Protein AF-A0A9X8H2I1-F1 (afdb_monomer_lite)

Secondary structure (DSSP, 8-state):
----PPPTT---HHIIIIIHHHHHHHHHHHHHHHHHIIIII-EEEEE-TTS-EEEEE--S---STT-GGGTTHHHHHHIIIIIIIHHHHHHHHHH--S-HHHHHHHHHHHHHHHHHHHHHHHHHHHHHHHHHTPPTT-SHHHHHHHHHHHHHHHHHHHHHHHS-TT-EETTEE--S---HHHHHHHHHHHHHHHHHHHHHHHHHHHHS-THHHHTTS----TT--

Foldseek 3Di:
DFDDDDPLPPDPPCCVPPVLVCLQVVLVVVLVVLLCCQAPNDWDWDQDPVRDIDIDDRHRADPDQLRSRLLSLQVNLLSCQLRNLQSCLVCLVVPPPDDPLVNPVSNLVSLVSSLVSNVSSVVSVVSNCVRVVHDPPLAPLRVLSVVLSVLSVVLSVQSCVQAPSPCDDVNDNDPGDPRPSNVSSVVSVVSVVVSVVSVVVVVVCVVPPCVVVCVPPPDDDPSPD

Structure (mmCIF, N/CA/C/O backbone):
data_AF-A0A9X8H2I1-F1
#
_entry.id   AF-A0A9X8H2I1-F1
#
loop_
_atom_site.group_PDB
_atom_site.id
_atom_site.type_symbol
_atom_site.label_atom_id
_atom_site.label_alt_id
_atom_site.label_comp_id
_atom_site.label_asym_id
_atom_site.label_entity_id
_atom_site.label_seq_id
_atom_site.pdbx_PDB_ins_code
_atom_site.Cartn_x
_atom_site.Cartn_y
_atom_site.Cartn_z
_atom_site.occupancy
_atom_site.B_iso_or_equiv
_atom_site.auth_seq_id
_atom_site.auth_comp_id
_atom_site.auth_asym_id
_atom_site.auth_atom_id
_atom_site.pdbx_PDB_model_num
ATOM 1 N N . LYS A 1 1 ? 21.445 19.711 -24.482 1.00 31.69 1 LYS A N 1
ATOM 2 C CA . LYS A 1 1 ? 22.608 18.911 -24.019 1.00 31.69 1 LYS A CA 1
ATOM 3 C C . LYS A 1 1 ? 22.056 17.669 -23.333 1.00 31.69 1 LYS A C 1
ATOM 5 O O . LYS A 1 1 ? 21.439 17.820 -22.292 1.00 31.69 1 LYS A O 1
ATOM 10 N N . TYR A 1 2 ? 22.183 16.493 -23.945 1.00 26.75 2 TYR A N 1
ATOM 11 C CA . TYR A 1 2 ? 21.727 15.232 -23.352 1.00 26.75 2 TYR A CA 1
ATOM 12 C C . TYR A 1 2 ? 22.847 14.647 -22.491 1.00 26.75 2 TYR A C 1
ATOM 14 O O . TYR A 1 2 ? 23.996 14.607 -22.931 1.00 26.75 2 TYR A O 1
ATOM 22 N N . VAL A 1 3 ? 22.526 14.241 -21.263 1.00 27.98 3 VAL A N 1
ATOM 23 C CA . VAL A 1 3 ? 23.470 13.588 -20.350 1.00 27.98 3 VAL A CA 1
ATOM 24 C C . VAL A 1 3 ? 23.349 12.082 -20.556 1.00 27.98 3 VAL A C 1
ATOM 26 O O . VAL A 1 3 ? 22.292 11.502 -20.331 1.00 27.98 3 VAL A O 1
ATOM 29 N N . LYS A 1 4 ? 24.433 11.449 -21.008 1.00 28.06 4 LYS A N 1
ATOM 30 C CA . LYS A 1 4 ? 24.550 9.991 -21.100 1.00 28.06 4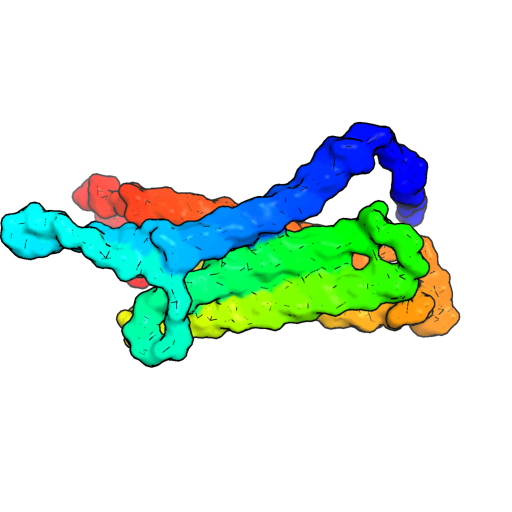 LYS A CA 1
ATOM 31 C C . LYS A 1 4 ? 24.683 9.440 -19.679 1.00 28.06 4 LYS A C 1
ATOM 33 O O . LYS A 1 4 ? 25.735 9.596 -19.064 1.00 28.06 4 LYS A O 1
ATOM 38 N N . LEU A 1 5 ? 23.626 8.831 -19.145 1.00 37.31 5 LEU A N 1
ATOM 39 C CA . LEU A 1 5 ? 23.726 8.080 -17.895 1.00 37.31 5 LEU A CA 1
ATOM 40 C C . LEU A 1 5 ? 24.493 6.781 -18.174 1.00 37.31 5 LEU A C 1
ATOM 42 O O . LEU A 1 5 ? 24.206 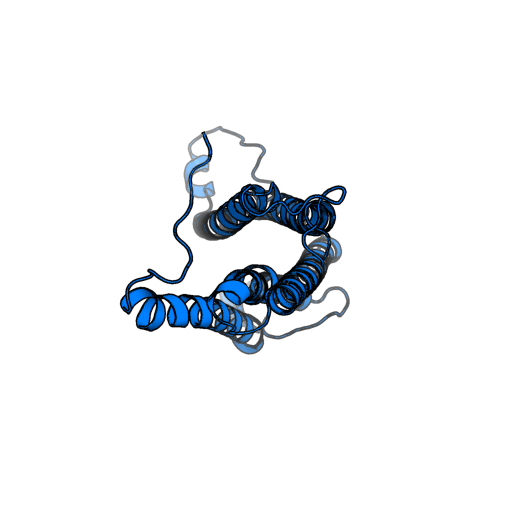6.075 -19.143 1.00 37.31 5 LEU A O 1
ATOM 46 N N . LYS A 1 6 ? 25.521 6.505 -17.363 1.00 33.16 6 LYS A N 1
ATOM 47 C CA . LYS A 1 6 ? 26.271 5.243 -17.400 1.00 33.16 6 LYS A CA 1
ATOM 48 C C . LYS A 1 6 ? 25.282 4.080 -17.281 1.00 33.16 6 LYS A C 1
ATOM 50 O O . LYS A 1 6 ? 24.414 4.100 -16.412 1.00 33.16 6 LYS A O 1
ATOM 55 N N . GLY A 1 7 ? 25.421 3.080 -18.150 1.00 37.72 7 GLY A N 1
ATOM 56 C CA . GLY A 1 7 ? 24.652 1.843 -18.041 1.00 37.72 7 GLY A CA 1
ATOM 57 C C . GLY A 1 7 ? 24.891 1.169 -16.688 1.00 37.72 7 GLY A C 1
ATOM 58 O O . GLY A 1 7 ? 25.973 1.285 -16.113 1.00 37.72 7 GLY A O 1
ATOM 59 N N . CYS A 1 8 ? 23.886 0.434 -16.210 1.00 44.06 8 CYS A N 1
ATOM 60 C CA . CYS A 1 8 ? 23.833 -0.302 -14.936 1.00 44.06 8 CYS A CA 1
ATOM 61 C C . CYS A 1 8 ? 24.926 -1.395 -14.762 1.00 44.06 8 CYS A C 1
ATOM 63 O O . CYS A 1 8 ? 24.880 -2.188 -13.827 1.00 44.06 8 CYS A O 1
ATOM 65 N N . ASN A 1 9 ? 25.927 -1.438 -15.646 1.00 40.91 9 ASN A N 1
ATOM 66 C CA . ASN A 1 9 ? 27.016 -2.414 -15.643 1.00 40.91 9 ASN A CA 1
ATOM 67 C C . ASN A 1 9 ? 28.254 -1.949 -14.849 1.00 40.91 9 ASN A C 1
ATOM 69 O O . ASN A 1 9 ? 29.179 -2.732 -14.681 1.00 40.91 9 ASN A O 1
ATOM 73 N N . ASP A 1 10 ? 28.253 -0.718 -14.320 1.00 44.34 10 ASP A N 1
ATOM 74 C CA . ASP A 1 10 ? 29.365 -0.131 -13.544 1.00 44.34 10 ASP A CA 1
ATOM 75 C C . ASP A 1 10 ? 29.006 0.124 -12.061 1.00 44.34 10 ASP A C 1
ATOM 77 O O . ASP A 1 10 ? 29.593 0.989 -11.407 1.00 44.34 10 ASP A O 1
ATOM 81 N N . LEU A 1 11 ? 28.005 -0.571 -11.510 1.00 52.31 11 LEU A N 1
ATOM 82 C CA . LEU A 1 11 ? 27.681 -0.452 -10.084 1.00 52.31 11 LEU A CA 1
ATOM 83 C C . LEU A 1 11 ? 28.694 -1.269 -9.260 1.00 52.31 11 LEU A C 1
ATOM 85 O O . LEU A 1 11 ? 28.901 -2.448 -9.556 1.00 52.31 11 LEU A O 1
ATOM 89 N N . PRO A 1 12 ? 29.335 -0.681 -8.232 1.00 56.94 12 PRO A N 1
ATOM 90 C CA . PRO A 1 12 ? 30.328 -1.387 -7.428 1.00 56.94 12 PRO A CA 1
ATOM 91 C C . PRO A 1 12 ? 29.699 -2.617 -6.763 1.00 56.94 12 PRO A C 1
ATOM 93 O O . PRO A 1 12 ? 28.529 -2.589 -6.392 1.00 56.94 12 PRO A O 1
ATOM 96 N N . VAL A 1 13 ? 30.480 -3.684 -6.563 1.00 56.94 13 VAL A N 1
ATOM 97 C CA . VAL A 1 13 ? 30.031 -4.981 -6.002 1.00 56.94 13 VAL A CA 1
ATOM 98 C C . VAL A 1 13 ? 29.189 -4.821 -4.722 1.00 56.94 13 VAL A C 1
ATOM 100 O O . VAL A 1 13 ? 28.241 -5.571 -4.499 1.00 56.94 13 VAL A O 1
ATOM 103 N N . VAL A 1 14 ? 29.456 -3.782 -3.922 1.00 56.88 14 VAL A N 1
ATOM 104 C CA . VAL A 1 14 ? 28.687 -3.435 -2.714 1.00 56.88 14 VAL A CA 1
ATOM 105 C C . VAL A 1 14 ? 27.196 -3.154 -2.986 1.00 56.88 14 VAL A C 1
ATOM 107 O O . VAL A 1 14 ? 26.348 -3.501 -2.167 1.00 56.88 14 VAL A O 1
ATOM 110 N N . HIS A 1 15 ? 26.842 -2.592 -4.148 1.00 63.28 15 HIS A N 1
ATOM 111 C CA . HIS A 1 15 ? 25.446 -2.348 -4.527 1.00 63.28 15 HIS A CA 1
ATOM 112 C C . HIS A 1 15 ? 24.691 -3.655 -4.782 1.00 63.28 15 HIS A C 1
ATOM 114 O O . HIS A 1 15 ? 23.546 -3.786 -4.358 1.00 63.28 15 HIS A O 1
ATOM 120 N N . TYR A 1 16 ? 25.330 -4.635 -5.419 1.00 61.00 16 TYR A N 1
ATOM 121 C CA . TYR A 1 16 ? 24.707 -5.926 -5.718 1.00 61.00 16 TYR A CA 1
ATOM 122 C C . TYR A 1 16 ? 24.639 -6.852 -4.499 1.00 61.00 16 TYR A C 1
ATOM 124 O O . TYR A 1 16 ? 23.668 -7.589 -4.351 1.00 61.00 16 TYR A O 1
ATOM 132 N N . VAL A 1 17 ? 25.644 -6.807 -3.618 1.00 59.91 17 VAL A N 1
ATOM 133 C CA . VAL A 1 17 ? 25.758 -7.734 -2.478 1.00 59.91 17 VAL A CA 1
ATOM 134 C C . VAL A 1 17 ? 25.054 -7.218 -1.219 1.00 59.91 17 VAL A C 1
ATOM 136 O O . VAL A 1 17 ? 24.585 -8.022 -0.421 1.00 59.91 17 VAL A O 1
ATOM 139 N N . VAL A 1 18 ? 24.951 -5.898 -1.031 1.00 64.25 18 VAL A N 1
ATOM 140 C CA . VAL A 1 18 ? 24.430 -5.309 0.218 1.00 64.25 18 VAL A CA 1
ATOM 141 C C . VAL A 1 18 ? 23.148 -4.515 -0.017 1.00 64.25 18 VAL A C 1
ATOM 143 O O . VAL A 1 18 ? 22.140 -4.752 0.646 1.00 64.25 18 VAL A O 1
ATOM 146 N N . VAL A 1 19 ? 23.153 -3.596 -0.986 1.00 70.31 19 VAL A N 1
ATOM 147 C CA . VAL A 1 19 ? 22.028 -2.667 -1.196 1.00 70.31 19 VAL A CA 1
ATOM 148 C C . VAL A 1 19 ? 20.828 -3.375 -1.827 1.00 70.31 19 VAL A C 1
ATOM 150 O O . VAL A 1 19 ? 19.708 -3.232 -1.347 1.00 70.31 19 VAL A O 1
ATOM 153 N N . LEU A 1 20 ? 21.046 -4.184 -2.864 1.00 71.81 20 LEU A N 1
ATOM 154 C CA . LEU A 1 20 ? 19.968 -4.856 -3.595 1.00 71.81 20 LEU A CA 1
ATOM 155 C C . LEU A 1 20 ? 19.182 -5.868 -2.735 1.00 71.81 20 LEU A C 1
ATOM 157 O O . LEU A 1 20 ? 17.949 -5.819 -2.762 1.00 71.81 20 LEU A O 1
ATOM 161 N N . PRO A 1 21 ? 19.830 -6.738 -1.929 1.00 75.12 21 PRO A N 1
ATOM 162 C CA . PRO A 1 21 ? 19.110 -7.636 -1.029 1.00 75.12 21 PRO A CA 1
ATOM 163 C C . PRO A 1 21 ? 18.320 -6.876 0.034 1.00 75.12 21 PRO A C 1
ATOM 165 O O . PRO A 1 21 ? 17.196 -7.261 0.343 1.00 75.12 21 PRO A O 1
ATOM 168 N N . PHE A 1 22 ? 18.858 -5.764 0.544 1.00 76.50 22 PHE A N 1
ATOM 169 C CA . PHE A 1 22 ? 18.145 -4.911 1.492 1.00 76.50 22 PHE A CA 1
ATOM 170 C C . PHE A 1 22 ? 16.915 -4.250 0.852 1.00 76.50 22 PHE A C 1
ATOM 172 O O . PHE A 1 22 ? 15.824 -4.323 1.411 1.00 76.50 22 PHE A O 1
ATOM 179 N N . CYS A 1 23 ? 17.047 -3.683 -0.350 1.00 78.88 23 CYS A N 1
ATOM 180 C CA . CYS A 1 23 ? 15.928 -3.098 -1.096 1.00 78.88 23 CYS A CA 1
ATOM 181 C C . CYS A 1 23 ? 14.843 -4.124 -1.457 1.00 78.88 23 CYS A C 1
ATOM 183 O O . CYS A 1 23 ? 13.681 -3.756 -1.599 1.00 78.88 23 CYS A O 1
ATOM 185 N N . PHE A 1 24 ? 15.201 -5.403 -1.590 1.00 80.19 24 PHE A N 1
ATOM 186 C CA . PHE A 1 24 ? 14.242 -6.478 -1.835 1.00 80.19 24 PHE A CA 1
ATOM 187 C C . PHE A 1 24 ? 13.570 -6.962 -0.543 1.00 80.19 24 PHE A C 1
ATOM 189 O O . PHE A 1 24 ? 12.351 -7.138 -0.499 1.00 80.19 24 PHE A O 1
ATOM 196 N N . ALA A 1 25 ? 14.360 -7.183 0.510 1.00 87.12 25 ALA A N 1
ATOM 197 C CA . ALA A 1 25 ? 13.905 -7.788 1.756 1.00 87.12 25 ALA A CA 1
ATOM 198 C C . ALA A 1 25 ? 13.175 -6.799 2.669 1.00 87.12 25 ALA A C 1
ATOM 200 O O . ALA A 1 25 ? 12.211 -7.193 3.318 1.00 87.12 25 ALA A O 1
ATOM 201 N N . ALA A 1 26 ? 13.587 -5.529 2.716 1.00 89.88 26 ALA A N 1
ATOM 202 C CA . ALA A 1 26 ? 12.997 -4.551 3.627 1.00 89.88 26 ALA A CA 1
ATOM 203 C C . ALA A 1 26 ? 11.501 -4.298 3.347 1.00 89.88 26 ALA A C 1
ATOM 205 O O . ALA A 1 26 ? 10.720 -4.426 4.287 1.00 89.88 26 ALA A O 1
ATOM 206 N N . PRO A 1 27 ? 11.043 -4.052 2.098 1.00 91.81 27 PRO A N 1
ATOM 207 C CA . PRO A 1 27 ? 9.614 -3.869 1.826 1.00 91.81 27 PRO A CA 1
ATOM 208 C C . PRO A 1 27 ? 8.784 -5.116 2.139 1.00 91.81 27 PRO A C 1
ATOM 210 O O . PRO A 1 27 ? 7.672 -5.004 2.655 1.00 91.81 27 PRO A O 1
ATOM 213 N N . LEU A 1 28 ? 9.333 -6.306 1.861 1.00 92.75 28 LEU A N 1
ATOM 214 C CA . LEU A 1 28 ? 8.687 -7.574 2.194 1.00 92.75 28 LEU A CA 1
ATOM 215 C C . LEU A 1 28 ? 8.565 -7.739 3.710 1.00 92.75 28 LEU A C 1
ATOM 217 O O . LEU A 1 28 ? 7.486 -8.042 4.206 1.00 92.75 28 LEU A O 1
ATOM 221 N N . LEU A 1 29 ? 9.648 -7.500 4.448 1.00 94.62 29 LEU A N 1
ATOM 222 C CA . LEU A 1 29 ? 9.659 -7.575 5.903 1.00 94.62 29 LEU A CA 1
ATOM 223 C C . LEU A 1 29 ? 8.662 -6.586 6.508 1.00 94.62 29 LEU A C 1
ATOM 225 O O . LEU A 1 29 ? 7.878 -6.975 7.366 1.00 94.62 29 LEU A O 1
ATOM 229 N N . THR A 1 30 ? 8.636 -5.336 6.043 1.00 92.44 30 THR A N 1
ATOM 230 C CA . THR A 1 30 ? 7.665 -4.340 6.513 1.00 92.44 30 THR A CA 1
ATOM 231 C C . THR A 1 30 ? 6.231 -4.791 6.257 1.00 92.44 30 THR A C 1
ATOM 233 O O . THR A 1 30 ? 5.415 -4.733 7.174 1.00 92.44 30 THR A O 1
ATOM 236 N N . PHE A 1 31 ? 5.921 -5.286 5.056 1.00 95.44 31 PHE A N 1
ATOM 237 C CA . PHE A 1 31 ? 4.601 -5.841 4.754 1.00 95.44 31 PHE A CA 1
ATOM 238 C C . PHE A 1 31 ? 4.243 -7.002 5.693 1.00 95.44 31 PHE A C 1
ATOM 240 O O . PHE A 1 31 ? 3.156 -7.003 6.265 1.00 95.44 31 PHE A O 1
ATOM 247 N N . LEU A 1 32 ? 5.155 -7.954 5.907 1.00 96.25 32 LEU A N 1
ATOM 248 C CA . LEU A 1 32 ? 4.917 -9.095 6.794 1.00 96.25 32 LEU A CA 1
ATOM 249 C C . LEU A 1 32 ? 4.705 -8.660 8.247 1.00 96.25 32 LEU A C 1
ATOM 251 O O . LEU A 1 32 ? 3.812 -9.179 8.909 1.00 96.25 32 LEU A O 1
ATOM 255 N N . LEU A 1 33 ? 5.473 -7.685 8.735 1.00 96.06 33 LEU A N 1
ATOM 256 C CA . LEU A 1 33 ? 5.299 -7.133 10.078 1.00 96.06 33 LEU A CA 1
ATOM 257 C C . LEU A 1 33 ? 3.938 -6.446 10.231 1.00 96.06 33 LEU A C 1
ATOM 259 O O . LEU A 1 33 ? 3.247 -6.689 11.218 1.00 96.06 33 LEU A O 1
ATOM 263 N N . VAL A 1 34 ? 3.519 -5.640 9.249 1.00 95.75 34 VAL A N 1
ATOM 264 C CA . VAL A 1 34 ? 2.188 -5.005 9.248 1.00 95.75 34 VAL A CA 1
ATOM 265 C C . VAL A 1 34 ? 1.088 -6.061 9.177 1.00 95.75 34 VAL A C 1
ATOM 267 O O . VAL A 1 34 ? 0.116 -5.977 9.925 1.00 95.75 34 VAL A O 1
ATOM 270 N N . PHE A 1 35 ? 1.245 -7.076 8.327 1.00 96.88 35 PHE A N 1
ATOM 271 C CA . PHE A 1 35 ? 0.293 -8.174 8.215 1.00 96.88 35 PHE A CA 1
ATOM 272 C C . PHE A 1 35 ? 0.145 -8.919 9.542 1.00 96.88 35 PHE A C 1
ATOM 274 O O . PHE A 1 35 ? -0.970 -9.049 10.034 1.00 96.88 35 PHE A O 1
ATOM 281 N N . VAL A 1 36 ? 1.249 -9.347 10.159 1.00 96.81 36 VAL A N 1
ATOM 282 C CA . VAL A 1 36 ? 1.234 -10.049 11.452 1.00 96.81 36 VAL A CA 1
ATOM 283 C C . VAL A 1 36 ? 0.617 -9.175 12.540 1.00 96.81 36 VAL A C 1
ATOM 285 O O . VAL A 1 36 ? -0.208 -9.658 13.316 1.00 96.81 36 VAL A O 1
ATOM 288 N N . TRP A 1 37 ? 0.961 -7.886 12.575 1.00 94.75 37 TRP A N 1
ATOM 289 C CA . TRP A 1 37 ? 0.403 -6.949 13.545 1.00 94.75 37 TRP A CA 1
ATOM 290 C C . TRP A 1 37 ? -1.125 -6.858 13.443 1.00 94.75 37 TRP A C 1
ATOM 292 O O . TRP A 1 37 ? -1.830 -7.003 14.443 1.00 94.75 37 TRP A O 1
ATOM 302 N N . MET A 1 38 ? -1.638 -6.655 12.229 1.00 95.75 38 MET A N 1
ATOM 303 C CA . MET A 1 38 ? -3.071 -6.499 11.959 1.00 95.75 38 MET A CA 1
ATOM 304 C C . MET A 1 38 ? -3.832 -7.823 12.101 1.00 95.75 38 MET A C 1
ATOM 306 O O . MET A 1 38 ? -4.979 -7.834 12.538 1.00 95.75 38 MET A O 1
ATOM 310 N N . ALA A 1 39 ? -3.193 -8.945 11.773 1.00 95.50 39 ALA A N 1
ATOM 311 C CA . ALA A 1 39 ? -3.800 -10.269 11.825 1.00 95.50 39 ALA A CA 1
ATOM 312 C C . ALA A 1 39 ? -3.877 -10.844 13.245 1.00 95.50 39 ALA A C 1
ATOM 314 O O . ALA A 1 39 ? -4.848 -11.530 13.554 1.00 95.50 39 ALA A O 1
ATOM 315 N N . PHE A 1 40 ? -2.874 -10.585 14.096 1.00 94.94 40 PHE A N 1
ATOM 316 C CA . PHE A 1 40 ? -2.714 -11.330 15.354 1.00 94.94 40 PHE A CA 1
ATOM 317 C C . PHE A 1 40 ? -2.446 -10.486 16.604 1.00 94.94 40 PHE A C 1
ATOM 319 O O . PHE A 1 40 ? -2.647 -10.990 17.704 1.00 94.94 40 PHE A O 1
ATOM 326 N N . VAL A 1 41 ? -1.979 -9.239 16.478 1.00 92.94 41 VAL A N 1
ATOM 327 C CA . VAL A 1 41 ? -1.429 -8.495 17.631 1.00 92.94 41 VAL A CA 1
ATOM 328 C C . VAL A 1 41 ? -2.362 -7.392 18.126 1.00 92.94 41 VAL A C 1
ATOM 330 O O . VAL A 1 41 ? -2.424 -7.136 19.330 1.00 92.94 41 VAL A O 1
ATOM 333 N N . MET A 1 42 ? -3.081 -6.716 17.225 1.00 90.12 42 MET A N 1
ATOM 334 C CA . MET A 1 42 ? -3.846 -5.519 17.581 1.00 90.12 42 MET A CA 1
ATOM 335 C C . MET A 1 42 ? -4.874 -5.782 18.695 1.00 90.12 42 MET A C 1
ATOM 337 O O . MET A 1 42 ? -5.759 -6.625 18.572 1.00 90.12 42 MET A O 1
ATOM 341 N N . THR A 1 43 ? -4.766 -5.017 19.781 1.00 90.00 43 THR A N 1
ATOM 342 C CA . THR A 1 43 ? -5.660 -5.069 20.945 1.00 90.00 43 THR A CA 1
ATOM 343 C C . THR A 1 43 ? -5.896 -3.645 21.437 1.00 90.00 43 THR A C 1
ATOM 345 O O . THR A 1 43 ? -4.944 -2.865 21.528 1.00 90.00 43 THR A O 1
ATOM 348 N N . SER A 1 44 ? -7.144 -3.300 21.748 1.00 87.44 44 SER A N 1
ATOM 349 C CA . SER A 1 44 ? -7.505 -2.027 22.374 1.00 87.44 44 SER A CA 1
ATOM 350 C C . SER A 1 44 ? -7.822 -2.227 23.856 1.00 87.44 44 SER A C 1
ATOM 352 O O . SER A 1 44 ? -8.196 -3.318 24.285 1.00 87.44 44 SER A O 1
ATOM 354 N N . TYR A 1 45 ? -7.648 -1.172 24.650 1.00 88.81 45 TYR A N 1
ATOM 355 C CA . TYR A 1 45 ? -7.935 -1.183 26.083 1.00 88.81 45 TYR A CA 1
ATOM 356 C C . TYR A 1 45 ? -8.956 -0.095 26.385 1.00 88.81 45 TYR A C 1
ATOM 358 O O . TYR A 1 45 ? -8.727 1.073 26.067 1.00 88.81 45 TYR A O 1
ATOM 366 N N . THR A 1 46 ? -10.074 -0.472 26.995 1.00 88.00 46 THR A N 1
ATOM 367 C CA . THR A 1 46 ? -11.127 0.461 27.404 1.00 88.00 46 THR A CA 1
ATOM 368 C C . THR A 1 46 ? -11.262 0.448 28.917 1.00 88.00 46 THR A C 1
ATOM 370 O O . THR A 1 46 ? -11.340 -0.625 29.520 1.00 88.00 46 THR A O 1
ATOM 373 N N . VAL A 1 47 ? -11.299 1.634 29.526 1.00 90.62 47 VAL A N 1
ATOM 374 C CA . VAL A 1 47 ? -11.582 1.791 30.957 1.00 90.62 47 VAL A CA 1
ATOM 375 C C . VAL A 1 47 ? -13.095 1.823 31.137 1.00 90.62 47 VAL A C 1
ATOM 377 O O . VAL A 1 47 ? -13.770 2.684 30.571 1.00 90.62 47 VAL A O 1
ATOM 380 N N . GLN A 1 48 ? -13.629 0.869 31.889 1.00 90.50 48 GLN A N 1
ATOM 381 C CA . GLN A 1 48 ? -15.043 0.826 32.239 1.00 90.50 48 GLN A CA 1
ATOM 382 C C . GLN A 1 48 ? -15.368 1.815 33.376 1.00 90.50 48 GLN A C 1
ATOM 384 O O . GLN A 1 48 ? -14.469 2.230 34.112 1.00 90.50 48 GLN A O 1
ATOM 389 N N . PRO A 1 49 ? -16.649 2.196 33.562 1.00 91.00 49 PRO A N 1
ATOM 390 C CA . PRO A 1 49 ? -17.063 3.131 34.617 1.00 91.00 49 PRO A CA 1
ATOM 391 C C . PRO A 1 49 ? -16.733 2.682 36.050 1.00 91.00 49 PRO A C 1
ATOM 393 O O . PRO A 1 49 ? -16.677 3.510 36.953 1.00 91.00 49 PRO A O 1
ATOM 396 N N . ASP A 1 50 ? -16.517 1.384 36.263 1.00 90.94 50 ASP A N 1
ATOM 397 C CA . ASP A 1 50 ? -16.107 0.779 37.535 1.00 90.94 50 ASP A CA 1
ATOM 398 C C . ASP A 1 50 ? -14.583 0.837 37.781 1.00 90.94 50 ASP A C 1
ATOM 400 O O . ASP A 1 50 ? -14.099 0.345 38.800 1.00 90.94 50 ASP A O 1
ATOM 404 N N . GLY A 1 51 ? -13.819 1.435 36.859 1.00 89.44 51 GLY A N 1
ATOM 405 C CA . GLY A 1 51 ? -12.360 1.528 36.908 1.00 89.44 51 GLY A CA 1
ATOM 406 C C . GLY A 1 51 ? -11.628 0.292 36.379 1.00 89.44 51 GLY A C 1
ATOM 407 O O . GLY A 1 51 ? -10.396 0.271 36.389 1.00 89.44 51 GLY A O 1
ATOM 408 N N . THR A 1 52 ? -12.338 -0.733 35.897 1.00 91.75 52 THR A N 1
ATOM 409 C CA . THR A 1 52 ? -11.705 -1.925 35.318 1.00 91.75 52 THR A CA 1
ATOM 410 C C . THR A 1 52 ? -11.186 -1.652 33.906 1.00 91.75 52 THR A C 1
ATOM 412 O O . THR A 1 52 ? -11.803 -0.936 33.117 1.00 91.75 52 THR A O 1
ATOM 415 N N . ILE A 1 53 ? -10.028 -2.228 33.568 1.00 92.00 53 ILE A N 1
ATOM 416 C CA . ILE A 1 53 ? -9.446 -2.149 32.223 1.00 92.00 53 ILE A CA 1
ATOM 417 C C . ILE A 1 53 ? -9.794 -3.437 31.484 1.00 92.00 53 ILE A C 1
ATOM 419 O O . ILE A 1 53 ? -9.347 -4.517 31.873 1.00 92.00 53 ILE A O 1
ATOM 423 N N . VAL A 1 54 ? -10.564 -3.323 30.404 1.00 92.94 54 VAL A N 1
ATOM 424 C CA . VAL A 1 54 ? -10.924 -4.457 29.546 1.00 92.94 54 VAL A CA 1
ATOM 425 C C . VAL A 1 54 ? -10.117 -4.398 28.259 1.00 92.94 54 VAL A C 1
ATOM 427 O O . VAL A 1 54 ? -10.115 -3.384 27.560 1.00 92.94 54 VAL A O 1
ATOM 430 N N . ALA A 1 55 ? -9.431 -5.499 27.952 1.00 91.06 55 ALA A N 1
ATOM 431 C CA . ALA A 1 55 ? -8.738 -5.687 26.687 1.00 91.06 55 ALA A CA 1
ATOM 432 C C . ALA A 1 55 ? -9.706 -6.269 25.650 1.00 91.06 55 ALA A C 1
ATOM 434 O O . ALA A 1 55 ? -10.260 -7.350 25.855 1.00 91.06 55 ALA A O 1
ATOM 435 N N . THR A 1 56 ? -9.888 -5.569 24.533 1.00 88.94 56 THR A N 1
ATOM 436 C CA . THR A 1 56 ? -10.709 -6.026 23.408 1.00 88.94 56 THR A CA 1
ATOM 437 C C . THR A 1 56 ? -9.794 -6.356 22.227 1.00 88.94 56 THR A C 1
ATOM 439 O O . THR A 1 56 ? -9.131 -5.456 21.700 1.00 88.94 56 THR A O 1
ATOM 442 N N . PRO A 1 57 ? -9.708 -7.630 21.797 1.00 90.12 57 PRO A N 1
ATOM 443 C CA . PRO A 1 57 ? -8.944 -7.996 20.609 1.00 90.12 57 PRO A CA 1
ATOM 444 C C . PRO A 1 57 ? -9.509 -7.299 19.365 1.00 90.12 57 PRO A C 1
ATOM 446 O O . PRO A 1 57 ? -10.702 -7.389 19.089 1.00 90.12 57 PRO A O 1
ATOM 449 N N . GLN A 1 58 ? -8.646 -6.624 18.607 1.00 91.50 58 GLN A N 1
ATOM 450 C CA . GLN A 1 58 ? -8.982 -5.984 17.324 1.00 91.50 58 GLN A CA 1
ATOM 451 C C . GLN A 1 58 ? -8.179 -6.576 16.158 1.00 91.50 58 GLN A C 1
ATOM 453 O O . GLN A 1 58 ? -8.175 -6.047 15.048 1.00 91.50 58 GLN A O 1
ATOM 458 N N . ALA A 1 59 ? -7.484 -7.680 16.412 1.00 94.56 59 ALA A N 1
ATOM 459 C CA . ALA A 1 59 ? -6.732 -8.418 15.422 1.00 94.56 59 ALA A CA 1
ATOM 460 C C . ALA A 1 59 ? -7.659 -9.267 14.539 1.00 94.56 59 ALA A C 1
ATOM 462 O O . ALA A 1 59 ? -8.666 -9.809 14.998 1.00 94.56 59 ALA A O 1
ATOM 463 N N . GLY A 1 60 ? -7.290 -9.408 13.270 1.00 95.56 60 GLY A N 1
ATOM 464 C CA . GLY A 1 60 ? -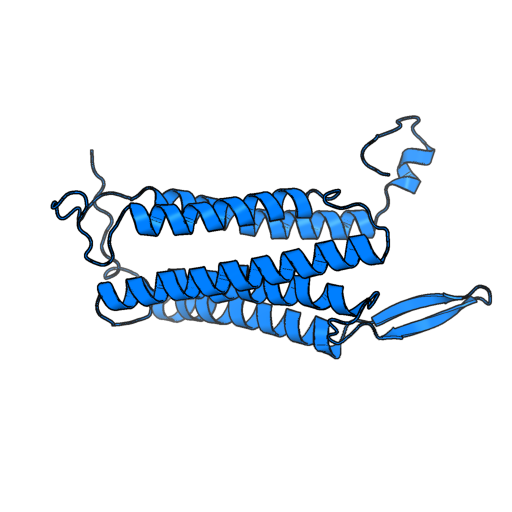7.991 -10.232 12.292 1.00 95.56 60 GLY A CA 1
ATOM 465 C C . GLY A 1 60 ? -8.560 -9.421 11.136 1.00 95.56 60 GLY A C 1
ATOM 466 O O . GLY A 1 60 ? -8.297 -8.229 10.988 1.00 95.56 60 GLY A O 1
ATOM 467 N N . PHE A 1 61 ? -9.341 -10.082 10.288 1.00 96.38 61 PHE A N 1
ATOM 468 C CA . PHE A 1 61 ? -9.899 -9.476 9.085 1.00 96.38 61 PHE A CA 1
ATOM 469 C C . PHE A 1 61 ? -11.369 -9.830 8.942 1.00 96.38 61 PHE A C 1
ATOM 471 O O . PHE A 1 61 ? -11.763 -10.986 9.077 1.00 96.38 61 PHE A O 1
ATOM 478 N N . SER A 1 62 ? -12.172 -8.830 8.602 1.00 95.75 62 SER A N 1
ATOM 479 C CA . SER A 1 62 ? -13.567 -9.015 8.220 1.00 95.75 62 SER A CA 1
ATOM 480 C C . SER A 1 62 ? -13.897 -8.076 7.076 1.00 95.75 62 SER A C 1
ATOM 482 O O . SER A 1 62 ? -13.319 -6.999 6.956 1.00 95.75 62 SER A O 1
ATOM 484 N N . TRP A 1 63 ? -14.833 -8.490 6.229 1.00 95.62 63 TRP A N 1
ATOM 485 C CA . TRP A 1 63 ? -15.486 -7.608 5.261 1.00 95.62 63 TRP A CA 1
ATOM 486 C C . TRP A 1 63 ? -16.976 -7.413 5.598 1.00 95.62 63 TRP A C 1
ATOM 488 O O . TRP A 1 63 ? -17.752 -6.926 4.772 1.00 95.62 63 TRP A O 1
ATOM 498 N N . GLY A 1 64 ? -17.392 -7.808 6.807 1.00 94.69 64 GLY A N 1
ATOM 499 C CA . GLY A 1 64 ? -18.762 -7.679 7.304 1.00 94.69 64 GLY A CA 1
ATOM 500 C C . GLY A 1 64 ? -19.191 -6.225 7.510 1.00 94.69 64 GLY A C 1
ATOM 501 O O . GLY A 1 64 ? -18.361 -5.323 7.586 1.00 94.69 64 GLY A O 1
ATOM 502 N N . TYR A 1 65 ? -20.501 -5.991 7.552 1.00 93.62 65 TYR A N 1
ATOM 503 C CA . TYR A 1 65 ? -21.082 -4.669 7.804 1.00 93.62 65 TYR A CA 1
ATOM 504 C C . TYR A 1 65 ? -20.838 -4.221 9.252 1.00 93.62 65 TYR A C 1
ATOM 506 O O . TYR A 1 65 ? -21.036 -5.020 10.167 1.00 93.62 65 TYR A O 1
ATOM 514 N N . LYS A 1 66 ? -20.429 -2.959 9.450 1.00 92.00 66 LYS A N 1
ATOM 515 C CA . LYS A 1 66 ? -20.101 -2.350 10.754 1.00 92.00 66 LYS A CA 1
ATOM 516 C C . LYS A 1 66 ? -19.080 -3.149 11.566 1.00 92.00 66 LYS A C 1
ATOM 518 O O . LYS A 1 66 ? -19.177 -3.251 12.784 1.00 92.00 66 LYS A O 1
ATOM 523 N N . SER A 1 67 ? -18.123 -3.768 10.883 1.00 94.06 67 SER A N 1
ATOM 524 C CA . SER A 1 67 ? -17.048 -4.498 11.547 1.00 94.06 67 SER A CA 1
ATOM 525 C C . SER A 1 67 ? -15.810 -3.616 11.674 1.00 94.06 67 SER A C 1
ATOM 527 O O . SER A 1 67 ? -15.286 -3.138 10.667 1.00 94.06 67 SER A O 1
ATOM 529 N N . ASP A 1 68 ? -15.295 -3.477 12.897 1.00 91.31 68 ASP A N 1
ATOM 530 C CA . ASP A 1 68 ? -14.041 -2.757 13.168 1.00 91.31 68 ASP A CA 1
ATOM 531 C C . ASP A 1 68 ? -12.852 -3.355 12.399 1.00 91.31 68 ASP A C 1
ATOM 533 O O . ASP A 1 68 ? -11.951 -2.648 11.951 1.00 91.31 68 ASP A O 1
ATOM 537 N N . LEU A 1 69 ? -12.894 -4.668 12.150 1.00 95.38 69 LEU A N 1
ATOM 538 C CA . LEU A 1 69 ? -11.851 -5.412 11.443 1.00 95.38 69 LEU A CA 1
ATOM 539 C C . LEU A 1 69 ? -11.755 -5.055 9.947 1.00 95.38 69 LEU A C 1
ATOM 541 O O . LEU A 1 69 ? -10.803 -5.470 9.285 1.00 95.38 69 LEU A O 1
ATOM 545 N N . VAL A 1 70 ? -12.712 -4.294 9.395 1.00 96.50 70 VAL A N 1
ATOM 546 C CA . VAL A 1 70 ? -12.618 -3.765 8.021 1.00 96.50 70 VAL A CA 1
ATOM 547 C C . VAL A 1 70 ? -11.445 -2.792 7.904 1.00 96.50 70 VAL A C 1
ATOM 549 O O . VAL A 1 70 ? -10.767 -2.777 6.874 1.00 96.50 70 VAL A O 1
ATOM 552 N N . PHE A 1 71 ? -11.153 -2.030 8.964 1.00 95.19 71 PHE A N 1
ATOM 553 C CA . PHE A 1 71 ? -10.028 -1.096 8.991 1.00 95.19 71 PHE A CA 1
ATOM 554 C C . PHE A 1 71 ? -8.691 -1.799 8.730 1.00 95.19 71 PHE A C 1
ATOM 556 O O . PHE A 1 71 ? -7.867 -1.270 7.990 1.00 95.19 71 PHE A O 1
ATOM 563 N N . ASN A 1 72 ? -8.495 -3.013 9.255 1.00 96.88 72 ASN A N 1
ATOM 564 C CA . ASN A 1 72 ? -7.233 -3.757 9.169 1.00 96.88 72 ASN A CA 1
ATOM 565 C C . ASN A 1 72 ? -6.799 -4.061 7.726 1.00 96.88 72 ASN A C 1
ATOM 567 O O . ASN A 1 72 ? -5.604 -4.188 7.450 1.00 96.88 72 ASN A O 1
ATOM 571 N N . TRP A 1 73 ? -7.742 -4.109 6.779 1.00 97.81 73 TRP A N 1
ATOM 572 C CA . TRP A 1 73 ? -7.427 -4.238 5.355 1.00 97.81 73 TRP A CA 1
ATOM 573 C C . TRP A 1 73 ? -6.683 -3.030 4.799 1.00 97.81 73 TRP A C 1
ATOM 575 O O . TRP A 1 73 ? -5.837 -3.197 3.924 1.00 97.81 73 TRP A O 1
ATOM 585 N N . HIS A 1 74 ? -6.961 -1.825 5.299 1.00 96.50 74 HIS A N 1
ATOM 586 C CA . HIS A 1 74 ? -6.332 -0.604 4.813 1.00 96.50 74 HIS A CA 1
ATOM 587 C C . HIS A 1 74 ? -4.796 -0.659 4.930 1.00 96.50 74 HIS A C 1
ATOM 589 O O . HIS A 1 74 ? -4.139 -0.694 3.890 1.00 96.50 74 HIS A O 1
ATOM 595 N N . PRO A 1 75 ? -4.183 -0.746 6.125 1.00 95.81 75 PRO A N 1
ATOM 596 C CA . PRO A 1 75 ? -2.725 -0.741 6.258 1.00 95.81 75 PRO A CA 1
ATOM 597 C C . PRO A 1 75 ? -2.054 -1.957 5.601 1.00 95.81 75 PRO A C 1
ATOM 599 O O . PRO A 1 75 ? -0.951 -1.832 5.060 1.00 95.81 75 PRO A O 1
ATOM 602 N N . VAL A 1 76 ? -2.710 -3.123 5.583 1.00 97.81 76 VAL A N 1
ATOM 603 C CA . VAL A 1 76 ? -2.183 -4.325 4.914 1.00 97.81 76 VAL A CA 1
ATOM 604 C C . VAL A 1 76 ? -2.132 -4.137 3.400 1.00 97.81 76 VAL A C 1
ATOM 606 O O . VAL A 1 76 ? -1.096 -4.376 2.784 1.00 97.81 76 VAL A O 1
ATOM 609 N N . LEU A 1 77 ? -3.211 -3.652 2.790 1.00 97.94 77 LEU A N 1
ATOM 610 C CA . LEU A 1 77 ? -3.266 -3.443 1.345 1.00 97.94 77 LEU A CA 1
ATOM 611 C C . LEU A 1 77 ? -2.454 -2.220 0.895 1.00 97.94 77 LEU A C 1
ATOM 613 O O . LEU A 1 77 ? -1.886 -2.246 -0.201 1.00 97.94 77 LEU A O 1
ATOM 617 N N . MET A 1 78 ? -2.338 -1.184 1.739 1.00 96.56 78 MET A N 1
ATOM 618 C CA . MET A 1 78 ? -1.412 -0.065 1.524 1.00 96.56 78 MET A CA 1
ATOM 619 C C . MET A 1 78 ? 0.039 -0.557 1.504 1.00 96.56 78 MET A C 1
ATOM 621 O O . MET A 1 78 ? 0.771 -0.254 0.566 1.00 96.56 78 MET A O 1
ATOM 625 N N . SER A 1 79 ? 0.465 -1.327 2.512 1.00 96.25 79 SER A N 1
ATOM 626 C CA . SER A 1 79 ? 1.844 -1.833 2.593 1.00 96.25 79 SER A CA 1
ATOM 627 C C . SER A 1 79 ? 2.157 -2.842 1.486 1.00 96.25 79 SER A C 1
ATOM 629 O O . SER A 1 79 ? 3.211 -2.750 0.857 1.00 96.25 79 SER A O 1
ATOM 631 N N . PHE A 1 80 ? 1.228 -3.742 1.162 1.00 97.19 80 PHE A N 1
ATOM 632 C CA . PHE A 1 80 ? 1.391 -4.660 0.035 1.00 97.19 80 PHE A CA 1
ATOM 633 C C . PHE A 1 80 ? 1.536 -3.912 -1.296 1.00 97.19 80 PHE A C 1
ATOM 635 O O . PHE A 1 80 ? 2.480 -4.151 -2.047 1.00 97.19 80 PHE A O 1
ATOM 642 N N . GLY A 1 81 ? 0.637 -2.966 -1.577 1.00 95.75 81 GLY A N 1
ATOM 643 C CA . GLY A 1 81 ? 0.639 -2.226 -2.832 1.00 95.75 81 GLY A CA 1
ATOM 644 C C . GLY A 1 81 ? 1.788 -1.221 -2.926 1.00 95.75 81 GLY A C 1
ATOM 645 O O . GLY A 1 81 ? 2.665 -1.363 -3.785 1.00 95.75 81 GLY A O 1
ATOM 646 N N . PHE A 1 82 ? 1.786 -0.198 -2.069 1.00 93.88 82 PHE A N 1
ATOM 647 C CA . PHE A 1 82 ? 2.708 0.938 -2.160 1.00 93.88 82 PHE A CA 1
ATOM 648 C C . PHE A 1 82 ? 4.127 0.656 -1.684 1.00 93.88 82 PHE A C 1
ATOM 650 O O . PHE A 1 82 ? 5.016 1.394 -2.102 1.00 93.88 82 PHE A O 1
ATOM 657 N N . LEU A 1 83 ? 4.366 -0.351 -0.837 1.00 93.06 83 LEU A N 1
ATOM 658 C CA . LEU A 1 83 ? 5.727 -0.693 -0.410 1.00 93.06 83 LEU A CA 1
ATOM 659 C C . LEU A 1 83 ? 6.240 -1.903 -1.174 1.00 93.06 83 LEU A C 1
ATOM 661 O O . LEU A 1 83 ? 7.240 -1.797 -1.878 1.00 93.06 83 LEU A O 1
ATOM 665 N N . PHE A 1 84 ? 5.577 -3.052 -1.054 1.00 94.38 84 PHE A N 1
ATOM 666 C CA . PHE A 1 84 ? 6.106 -4.288 -1.619 1.00 94.38 84 PHE A CA 1
ATOM 667 C C . PHE A 1 84 ? 6.013 -4.311 -3.150 1.00 94.38 84 PHE A C 1
ATOM 669 O O . PHE A 1 84 ? 7.045 -4.279 -3.819 1.00 94.38 84 PHE A O 1
ATOM 676 N N . CYS A 1 85 ? 4.810 -4.316 -3.731 1.00 94.56 85 CYS A N 1
ATOM 677 C CA . CYS A 1 85 ? 4.637 -4.460 -5.180 1.00 94.56 85 CYS A CA 1
ATOM 678 C C . CYS A 1 85 ? 5.313 -3.339 -5.983 1.00 94.56 85 CYS A C 1
ATOM 680 O O . CYS A 1 85 ? 5.952 -3.624 -6.996 1.00 94.56 85 CYS A O 1
ATOM 682 N N . SER A 1 86 ? 5.210 -2.085 -5.533 1.00 92.12 86 SER A N 1
ATOM 683 C CA . SER A 1 86 ? 5.832 -0.937 -6.210 1.00 92.12 86 SER A CA 1
ATOM 684 C C . SER A 1 86 ? 7.370 -1.025 -6.214 1.00 92.12 86 SER A C 1
ATOM 686 O O . SER A 1 86 ? 7.992 -0.789 -7.250 1.00 92.12 86 SER A O 1
ATOM 688 N N . SER A 1 87 ? 7.992 -1.433 -5.100 1.00 90.62 87 SER A N 1
ATOM 689 C CA . SER A 1 87 ? 9.450 -1.588 -5.005 1.00 90.62 87 SER A CA 1
ATOM 690 C C . SER A 1 87 ? 9.936 -2.715 -5.910 1.00 90.62 87 SER A C 1
ATOM 692 O O . SER A 1 87 ? 10.920 -2.559 -6.632 1.00 90.62 87 SER A O 1
ATOM 694 N N . GLN A 1 88 ? 9.213 -3.839 -5.927 1.00 91.19 88 GLN A N 1
ATOM 695 C CA . GLN A 1 88 ? 9.525 -4.972 -6.800 1.00 91.19 88 GLN A CA 1
ATOM 696 C C . GLN A 1 88 ? 9.408 -4.608 -8.284 1.00 91.19 88 GLN A C 1
ATOM 698 O O . GLN A 1 88 ? 10.251 -5.011 -9.088 1.00 91.19 88 GLN A O 1
ATOM 703 N N . ALA A 1 89 ? 8.412 -3.795 -8.643 1.00 89.94 89 ALA A N 1
ATOM 704 C CA . ALA A 1 89 ? 8.225 -3.320 -10.007 1.00 89.94 89 ALA A CA 1
ATOM 705 C C . ALA A 1 89 ? 9.410 -2.475 -10.499 1.00 89.94 89 ALA A C 1
ATOM 707 O O . ALA A 1 89 ? 9.849 -2.639 -11.635 1.00 89.94 89 ALA A O 1
ATOM 708 N N . ILE A 1 90 ? 9.966 -1.597 -9.658 1.00 86.69 90 ILE A N 1
ATOM 709 C CA . ILE A 1 90 ? 11.121 -0.758 -10.021 1.00 86.69 90 ILE A CA 1
ATOM 710 C C . ILE A 1 90 ? 12.402 -1.603 -10.114 1.00 86.69 90 ILE A C 1
ATOM 712 O O . ILE A 1 90 ? 13.204 -1.431 -11.033 1.00 86.69 90 ILE A O 1
ATOM 716 N N . LEU A 1 91 ? 12.585 -2.557 -9.197 1.00 86.75 91 LEU A N 1
ATOM 717 C CA . LEU A 1 91 ? 13.790 -3.389 -9.127 1.00 86.75 91 LEU A CA 1
ATOM 718 C C . LEU A 1 91 ? 13.899 -4.428 -10.251 1.00 86.75 91 LEU A C 1
ATOM 720 O O . LEU A 1 91 ? 14.988 -4.971 -10.457 1.00 86.75 91 LEU A O 1
ATOM 724 N N . VAL A 1 92 ? 12.826 -4.727 -10.990 1.00 87.00 92 VAL A N 1
ATOM 725 C CA . VAL A 1 92 ? 12.842 -5.785 -12.018 1.00 87.00 92 VAL A CA 1
ATOM 726 C C . VAL A 1 92 ? 13.895 -5.541 -13.104 1.00 87.00 92 VAL A C 1
ATOM 728 O O . VAL A 1 92 ? 14.582 -6.476 -13.506 1.00 87.00 92 VAL A O 1
ATOM 731 N N . PHE A 1 93 ? 14.096 -4.283 -13.510 1.00 80.75 93 PHE A N 1
ATOM 732 C CA . PHE A 1 93 ? 15.069 -3.910 -14.542 1.00 80.75 93 PHE A CA 1
ATOM 733 C C . PHE A 1 93 ? 16.530 -4.058 -14.097 1.00 80.75 93 PHE A C 1
ATOM 735 O O . PHE A 1 93 ? 17.414 -4.110 -14.946 1.00 80.75 93 PHE A O 1
ATOM 742 N N . VAL A 1 94 ? 16.781 -4.136 -12.786 1.00 80.06 94 VAL A N 1
ATOM 743 C CA . VAL A 1 94 ? 18.125 -4.295 -12.205 1.00 80.06 94 VAL A CA 1
ATOM 744 C C . VAL A 1 94 ? 18.373 -5.738 -11.760 1.00 80.06 94 VAL A C 1
ATOM 746 O O . VAL A 1 94 ? 19.487 -6.242 -11.852 1.00 80.06 94 VAL A O 1
ATOM 749 N N . THR A 1 95 ? 17.339 -6.417 -11.262 1.00 78.44 95 THR A N 1
ATOM 750 C CA . THR A 1 95 ? 17.473 -7.714 -10.577 1.00 78.44 95 THR A CA 1
ATOM 751 C C . THR A 1 95 ? 17.252 -8.921 -11.480 1.00 78.44 95 THR A C 1
ATOM 753 O O . THR A 1 95 ? 17.718 -10.013 -11.146 1.00 78.44 95 THR A O 1
ATOM 756 N N . LYS A 1 96 ? 16.503 -8.780 -12.581 1.00 77.50 96 LYS A N 1
ATOM 757 C CA . LYS A 1 96 ? 16.096 -9.920 -13.410 1.00 77.50 96 LYS A CA 1
ATOM 758 C C . LYS A 1 96 ? 16.834 -9.932 -14.750 1.00 77.50 96 LYS A C 1
ATOM 760 O O . LYS A 1 96 ? 16.700 -8.976 -15.517 1.00 77.50 96 LYS A O 1
ATOM 765 N N . PRO A 1 97 ? 17.541 -11.029 -15.089 1.00 81.19 97 PRO A N 1
ATOM 766 C CA . PRO A 1 97 ? 18.298 -11.152 -16.334 1.00 81.19 97 PRO A CA 1
ATOM 767 C C . PRO A 1 97 ? 17.395 -11.539 -17.521 1.00 81.19 97 PRO A C 1
ATOM 769 O O . PRO A 1 97 ? 17.763 -12.378 -18.340 1.00 81.19 97 PRO A O 1
ATOM 772 N N . PHE A 1 98 ? 16.178 -10.994 -17.598 1.00 83.62 98 PHE A N 1
ATOM 773 C CA . PHE A 1 98 ? 15.267 -11.248 -18.715 1.00 83.62 98 PHE A CA 1
ATOM 774 C C . PHE A 1 98 ? 15.432 -10.202 -19.819 1.00 83.62 98 PHE A C 1
ATOM 776 O O . PHE A 1 98 ? 16.049 -9.152 -19.633 1.00 83.62 98 PHE A O 1
ATOM 783 N N . ALA A 1 99 ? 14.843 -10.481 -20.984 1.00 84.38 99 ALA A N 1
ATOM 784 C CA . ALA A 1 99 ? 14.770 -9.513 -22.068 1.00 84.38 99 ALA A CA 1
ATOM 785 C C . ALA A 1 99 ? 14.058 -8.228 -21.606 1.00 84.38 99 ALA A C 1
ATOM 787 O O . ALA A 1 99 ? 13.119 -8.273 -20.810 1.00 84.38 99 ALA A O 1
ATOM 788 N N . HIS A 1 100 ? 14.470 -7.079 -22.151 1.00 77.69 100 HIS A N 1
ATOM 789 C CA . HIS A 1 100 ? 13.936 -5.766 -21.772 1.00 77.69 100 HIS A CA 1
ATOM 790 C C . HIS A 1 100 ? 12.400 -5.694 -21.866 1.00 77.69 100 HIS A C 1
ATOM 792 O O . HIS A 1 100 ? 11.744 -5.169 -20.971 1.00 77.69 100 HIS A O 1
ATOM 798 N N . ILE A 1 101 ? 11.825 -6.293 -22.915 1.00 80.38 101 ILE A N 1
ATOM 799 C CA . ILE A 1 101 ? 10.374 -6.422 -23.106 1.00 80.38 101 ILE A CA 1
ATOM 800 C C . ILE A 1 101 ? 9.696 -7.183 -21.956 1.00 80.38 101 ILE A C 1
ATOM 802 O O . ILE A 1 101 ? 8.664 -6.753 -21.446 1.00 80.38 101 ILE A O 1
ATOM 806 N N . THR A 1 102 ? 10.297 -8.284 -21.505 1.00 84.88 102 THR A N 1
ATOM 807 C CA . THR A 1 102 ? 9.782 -9.109 -20.408 1.00 84.88 102 THR A CA 1
ATOM 808 C C . THR A 1 102 ? 9.843 -8.350 -19.088 1.00 84.88 102 THR A C 1
ATOM 810 O O . THR A 1 102 ? 8.856 -8.316 -18.357 1.00 84.88 102 THR A O 1
ATOM 813 N N . ASN A 1 103 ? 10.965 -7.682 -18.802 1.00 84.38 103 ASN A N 1
ATOM 814 C CA . ASN A 1 103 ? 11.104 -6.843 -17.609 1.00 84.38 103 ASN A CA 1
ATOM 815 C C . ASN A 1 103 ? 10.080 -5.697 -17.603 1.00 84.38 103 ASN A C 1
ATOM 817 O O . ASN A 1 103 ? 9.471 -5.426 -16.570 1.00 84.38 103 ASN A O 1
ATOM 821 N N . LYS A 1 104 ? 9.808 -5.093 -18.765 1.00 83.19 104 LYS A N 1
ATOM 822 C CA . LYS A 1 104 ? 8.769 -4.069 -18.920 1.00 83.19 104 LYS A CA 1
ATOM 823 C C . LYS A 1 104 ? 7.363 -4.600 -18.644 1.00 83.19 104 LYS A C 1
ATOM 825 O O . LYS A 1 104 ? 6.590 -3.932 -17.960 1.00 83.19 104 LYS A O 1
ATOM 830 N N . LEU A 1 105 ? 7.034 -5.798 -19.125 1.00 86.38 105 LEU A N 1
ATOM 831 C CA . LEU A 1 105 ? 5.741 -6.422 -18.845 1.00 86.38 105 LEU A CA 1
ATOM 832 C C . LEU A 1 105 ? 5.565 -6.701 -17.346 1.00 86.38 105 LEU A C 1
ATOM 834 O O . LEU A 1 105 ? 4.517 -6.389 -16.784 1.00 86.38 105 LEU A O 1
ATOM 838 N N . ILE A 1 106 ? 6.599 -7.237 -16.690 1.00 90.19 106 ILE A N 1
ATOM 839 C CA . ILE A 1 106 ? 6.578 -7.493 -15.243 1.00 90.19 106 ILE A CA 1
ATOM 840 C C . ILE A 1 106 ? 6.412 -6.180 -14.466 1.00 90.19 106 ILE A C 1
ATOM 842 O O . ILE A 1 106 ? 5.593 -6.121 -13.554 1.00 90.19 106 ILE A O 1
ATOM 846 N N . HIS A 1 107 ? 7.127 -5.119 -14.850 1.00 89.00 107 HIS A N 1
ATOM 847 C CA . HIS A 1 107 ? 7.003 -3.792 -14.239 1.00 89.00 107 HIS A CA 1
ATOM 848 C C . HIS A 1 107 ? 5.552 -3.282 -14.265 1.00 89.00 107 HIS A C 1
ATOM 850 O O . HIS A 1 107 ? 4.990 -2.955 -13.217 1.00 89.00 107 HIS A O 1
ATOM 856 N N . VAL A 1 108 ? 4.920 -3.284 -15.445 1.00 88.56 108 VAL A N 1
ATOM 857 C CA . VAL A 1 108 ? 3.524 -2.843 -15.623 1.00 88.56 108 VAL A CA 1
ATOM 858 C C . VAL A 1 108 ? 2.551 -3.728 -14.847 1.00 88.56 108 VAL A C 1
ATOM 860 O O . VAL A 1 108 ? 1.633 -3.220 -14.202 1.00 88.56 108 VAL A O 1
ATOM 863 N N . ALA A 1 109 ? 2.749 -5.047 -14.867 1.00 91.69 109 ALA A N 1
ATOM 864 C CA . ALA A 1 109 ? 1.901 -5.979 -14.132 1.00 91.69 109 ALA A CA 1
ATOM 865 C C . ALA A 1 109 ? 1.984 -5.744 -12.613 1.00 91.69 109 ALA A C 1
ATOM 867 O O . ALA A 1 109 ? 0.952 -5.640 -11.948 1.00 91.69 109 ALA A O 1
ATOM 868 N N . CYS A 1 110 ? 3.190 -5.593 -12.059 1.00 93.44 110 CYS A N 1
ATOM 869 C CA . CYS A 1 110 ? 3.388 -5.343 -10.631 1.00 93.44 110 CYS A CA 1
ATOM 870 C C . CYS A 1 110 ? 2.801 -3.995 -10.182 1.00 93.44 110 CYS A C 1
ATOM 872 O O . CYS A 1 110 ? 2.149 -3.939 -9.137 1.00 93.44 110 CYS A O 1
ATOM 874 N N . HIS A 1 111 ? 2.963 -2.926 -10.969 1.00 92.88 111 HIS A N 1
ATOM 875 C CA . HIS A 1 111 ? 2.319 -1.641 -10.676 1.00 92.88 111 HIS A CA 1
ATOM 876 C C . HIS A 1 111 ? 0.791 -1.708 -10.799 1.00 92.88 111 HIS A C 1
ATOM 878 O O . HIS A 1 111 ? 0.088 -1.114 -9.982 1.00 92.88 111 HIS A O 1
ATOM 884 N N . SER A 1 112 ? 0.259 -2.494 -11.736 1.00 92.81 112 SER A N 1
ATOM 885 C CA . SER A 1 112 ? -1.189 -2.712 -11.859 1.00 92.81 112 SER A CA 1
ATOM 886 C C . SER A 1 112 ? -1.760 -3.418 -10.624 1.00 92.81 112 SER A C 1
ATOM 888 O O . SER A 1 112 ? -2.754 -2.967 -10.057 1.00 92.81 112 SER A O 1
ATOM 890 N N . VAL A 1 113 ? -1.096 -4.475 -10.142 1.00 96.12 113 VAL A N 1
ATOM 891 C CA . VAL A 1 113 ? -1.466 -5.159 -8.887 1.00 96.12 113 VAL A CA 1
ATOM 892 C C . VAL A 1 113 ? -1.375 -4.206 -7.694 1.00 96.12 113 VAL A C 1
ATOM 894 O O . VAL A 1 113 ? -2.259 -4.201 -6.837 1.00 96.12 113 VAL A O 1
ATOM 897 N N . SER A 1 114 ? -0.344 -3.360 -7.660 1.00 95.50 114 SER A N 1
ATOM 898 C CA . SER A 1 114 ? -0.176 -2.335 -6.629 1.00 95.50 114 SER A CA 1
ATOM 899 C C . SER A 1 114 ? -1.360 -1.358 -6.592 1.00 95.50 114 SER A C 1
ATOM 901 O O . SER A 1 114 ? -1.963 -1.178 -5.534 1.00 95.50 114 SER A O 1
ATOM 903 N N . ILE A 1 115 ? -1.761 -0.797 -7.740 1.00 94.56 115 ILE A N 1
ATOM 904 C CA . ILE A 1 115 ? -2.898 0.136 -7.847 1.00 94.56 115 ILE A CA 1
ATOM 905 C C . ILE A 1 115 ? -4.204 -0.522 -7.399 1.00 94.56 115 ILE A C 1
ATOM 907 O O . ILE A 1 115 ? -4.977 0.092 -6.662 1.00 94.56 115 ILE A O 1
ATOM 911 N N . LEU A 1 116 ? -4.453 -1.767 -7.815 1.00 96.62 116 LEU A N 1
ATOM 912 C CA . LEU A 1 116 ? -5.645 -2.510 -7.404 1.00 96.62 116 LEU A CA 1
ATOM 913 C C . LEU A 1 116 ? -5.668 -2.717 -5.887 1.00 96.62 116 LEU A C 1
ATOM 915 O O . LEU A 1 116 ? -6.670 -2.410 -5.245 1.00 96.62 116 LEU A O 1
ATOM 919 N N . SER A 1 117 ? -4.551 -3.164 -5.307 1.00 97.81 117 SER A N 1
ATOM 920 C CA . SER A 1 117 ? -4.420 -3.353 -3.860 1.00 97.81 117 SER A CA 1
ATOM 921 C C . SER A 1 117 ? -4.699 -2.062 -3.096 1.00 97.81 117 SER A C 1
ATOM 923 O O . SER A 1 117 ? -5.544 -2.039 -2.202 1.00 97.81 117 SER A O 1
ATOM 925 N N . VAL A 1 118 ? -4.035 -0.966 -3.473 1.00 96.81 118 VAL A N 1
ATOM 926 C CA . VAL A 1 118 ? -4.229 0.333 -2.818 1.00 96.81 118 VAL A CA 1
ATOM 927 C C . VAL A 1 118 ? -5.675 0.792 -2.972 1.00 96.81 118 VAL A C 1
ATOM 929 O O . VAL A 1 118 ? -6.283 1.210 -1.998 1.00 96.81 118 VAL A O 1
ATOM 932 N N . THR A 1 119 ? -6.280 0.637 -4.147 1.00 97.19 119 THR A N 1
ATOM 933 C CA . THR A 1 119 ? -7.679 1.028 -4.360 1.00 97.19 119 THR A CA 1
ATOM 934 C C . THR A 1 119 ? -8.622 0.270 -3.420 1.00 97.19 119 THR A C 1
ATOM 936 O O . THR A 1 119 ? -9.459 0.890 -2.763 1.00 97.19 119 THR A O 1
ATOM 939 N N . VAL A 1 120 ? -8.457 -1.049 -3.275 1.00 98.06 120 VAL A N 1
ATOM 940 C CA . VAL A 1 120 ? -9.258 -1.859 -2.337 1.00 98.06 120 VAL A CA 1
ATOM 941 C C . VAL A 1 120 ? -9.007 -1.439 -0.884 1.00 98.06 120 VAL A C 1
ATOM 943 O O . VAL A 1 120 ? -9.958 -1.297 -0.114 1.00 98.06 120 VAL A O 1
ATOM 946 N N . GLY A 1 121 ? -7.758 -1.164 -0.504 1.00 97.62 121 GLY A N 1
ATOM 947 C CA . GLY A 1 121 ? -7.432 -0.661 0.833 1.00 97.62 121 GLY A CA 1
ATOM 948 C C . GLY A 1 121 ? -8.004 0.732 1.111 1.00 97.62 121 GLY A C 1
ATOM 949 O O . GLY A 1 121 ? -8.393 1.031 2.240 1.00 97.62 121 GLY A O 1
ATOM 950 N N . THR A 1 122 ? -8.097 1.594 0.099 1.00 97.00 122 THR A N 1
ATOM 951 C CA . THR A 1 122 ? -8.768 2.894 0.197 1.00 97.00 122 THR A CA 1
ATOM 952 C C . THR A 1 122 ? -10.276 2.703 0.362 1.00 97.00 122 THR A C 1
ATOM 954 O O . THR A 1 122 ? -10.873 3.305 1.250 1.00 97.00 122 THR A O 1
ATOM 957 N N . ILE A 1 123 ? -10.901 1.805 -0.402 1.00 97.25 123 ILE A N 1
ATOM 958 C CA . ILE A 1 123 ? -12.324 1.468 -0.230 1.00 97.25 123 ILE A CA 1
ATOM 959 C C . ILE A 1 123 ? -12.601 0.982 1.201 1.00 97.25 123 ILE A C 1
ATOM 961 O O . ILE A 1 123 ? -13.583 1.414 1.804 1.00 97.25 123 ILE A O 1
ATOM 965 N N . ALA A 1 124 ? -11.725 0.146 1.767 1.00 97.06 124 ALA A N 1
ATOM 966 C CA . ALA A 1 124 ? -11.868 -0.355 3.133 1.00 97.06 124 ALA A CA 1
ATOM 967 C C . ALA A 1 124 ? -11.922 0.777 4.178 1.00 97.06 124 ALA A C 1
ATOM 969 O O . ALA A 1 124 ? -12.820 0.780 5.019 1.00 97.06 124 ALA A O 1
ATOM 970 N N . ILE A 1 125 ? -11.028 1.774 4.099 1.00 96.25 125 ILE A N 1
ATOM 971 C CA . ILE A 1 125 ? -11.019 2.890 5.064 1.00 96.25 125 ILE A CA 1
ATOM 972 C C . ILE A 1 125 ? -12.226 3.821 4.902 1.00 96.25 125 ILE A C 1
ATOM 974 O O . ILE A 1 125 ? -12.832 4.211 5.898 1.00 96.25 125 ILE A O 1
ATOM 978 N N . PHE A 1 126 ? -12.632 4.134 3.667 1.00 96.38 126 PHE A N 1
ATOM 979 C CA . PHE A 1 126 ? -13.831 4.947 3.423 1.00 96.38 126 PHE A CA 1
ATOM 980 C C . PHE A 1 126 ? -15.092 4.245 3.925 1.00 96.38 126 PHE A C 1
ATOM 982 O O . PHE A 1 126 ? -15.958 4.870 4.535 1.00 96.38 126 PHE A O 1
ATOM 989 N N . ARG A 1 127 ? -15.189 2.933 3.700 1.00 95.69 127 ARG A N 1
ATOM 990 C CA . ARG A 1 127 ? -16.294 2.122 4.205 1.00 95.69 127 ARG A CA 1
ATOM 991 C C . ARG A 1 127 ? -16.311 2.094 5.730 1.00 95.69 127 ARG A C 1
ATOM 993 O O . ARG A 1 127 ? -17.362 2.344 6.311 1.00 95.69 127 ARG A O 1
ATOM 1000 N N . TYR A 1 128 ? -15.163 1.860 6.363 1.00 95.56 128 TYR A N 1
ATOM 1001 C CA . TYR A 1 128 ? -15.034 1.899 7.817 1.00 95.56 128 TYR A CA 1
ATOM 1002 C C . TYR A 1 128 ? -15.510 3.244 8.383 1.00 95.56 128 TYR A C 1
ATOM 1004 O O . TYR A 1 128 ? -16.355 3.261 9.274 1.00 95.56 128 TYR A O 1
ATOM 1012 N N . HIS A 1 129 ? -15.065 4.372 7.823 1.00 94.94 129 HIS A N 1
ATOM 1013 C CA . HIS A 1 129 ? -15.527 5.687 8.268 1.00 94.94 129 HIS A CA 1
ATOM 1014 C C . HIS A 1 129 ? -17.035 5.881 8.092 1.00 94.94 129 HIS A C 1
ATOM 1016 O O . HIS A 1 129 ? -17.710 6.293 9.033 1.00 94.94 129 HIS A O 1
ATOM 1022 N N . ASN A 1 130 ? -17.577 5.540 6.922 1.00 95.56 130 ASN A N 1
ATOM 1023 C CA . ASN A 1 130 ? -18.999 5.720 6.627 1.00 95.56 130 ASN A CA 1
ATOM 1024 C C . ASN A 1 130 ? -19.899 4.865 7.531 1.00 95.56 130 ASN A C 1
ATOM 1026 O O . ASN A 1 130 ? -20.944 5.332 7.976 1.00 95.56 130 ASN A O 1
ATOM 1030 N N . GLU A 1 131 ? -19.509 3.620 7.813 1.00 95.19 131 GLU A N 1
ATOM 1031 C CA . GLU A 1 131 ? -20.300 2.693 8.631 1.00 95.19 131 GLU A CA 1
ATOM 1032 C C . GLU A 1 131 ? -20.285 3.048 10.129 1.00 95.19 131 GLU A C 1
ATOM 1034 O O . GLU A 1 131 ? -21.257 2.748 10.828 1.00 95.19 131 GLU A O 1
ATOM 1039 N N . HIS A 1 132 ? -19.233 3.726 10.603 1.00 92.94 132 HIS A N 1
ATOM 1040 C CA . HIS A 1 132 ? -19.060 4.142 12.003 1.00 92.94 132 HIS A CA 1
ATOM 1041 C C . HIS A 1 132 ? -19.348 5.637 12.241 1.00 92.94 132 HIS A C 1
ATOM 1043 O O . HIS A 1 132 ? -19.262 6.108 13.372 1.00 92.94 132 HIS A O 1
ATOM 1049 N N . GLY A 1 133 ? -19.725 6.388 11.200 1.00 91.50 133 GLY A N 1
ATOM 1050 C CA . GLY A 1 133 ? -20.081 7.808 11.306 1.00 91.50 133 GLY A CA 1
ATOM 1051 C C . GLY A 1 133 ? -18.888 8.763 11.429 1.00 91.50 133 GLY A C 1
ATOM 1052 O O . GLY A 1 133 ? -19.060 9.895 11.878 1.00 91.50 133 GLY A O 1
ATOM 1053 N N . PHE A 1 134 ? -17.685 8.341 11.033 1.00 89.62 134 PHE A N 1
ATOM 1054 C CA . PHE A 1 134 ? -16.506 9.207 11.005 1.00 89.62 134 PHE A CA 1
ATOM 1055 C C . PHE A 1 134 ? -16.476 10.083 9.745 1.00 89.62 134 PHE A C 1
ATOM 1057 O O . PHE A 1 134 ? -16.840 9.655 8.649 1.00 89.62 134 PHE A O 1
ATOM 1064 N N . HIS A 1 135 ? -15.986 11.318 9.881 1.00 90.25 135 HIS A N 1
ATOM 1065 C CA . HIS A 1 135 ? -15.780 12.207 8.739 1.00 90.25 135 HIS A CA 1
ATOM 1066 C C . HIS A 1 135 ? -14.561 11.779 7.908 1.00 90.25 135 HIS A C 1
ATOM 1068 O O . HIS A 1 135 ? -13.453 11.623 8.425 1.00 90.25 135 HIS A O 1
ATOM 1074 N N . ASN A 1 136 ? -14.756 11.642 6.596 1.00 90.94 136 ASN A N 1
ATOM 1075 C CA . ASN A 1 136 ? -13.688 11.306 5.656 1.00 90.94 136 ASN A CA 1
ATOM 1076 C C . ASN A 1 136 ? -12.720 12.473 5.412 1.00 90.94 136 ASN A C 1
ATOM 1078 O O . ASN A 1 136 ? -13.084 13.638 5.540 1.00 90.94 136 ASN A O 1
ATOM 1082 N N . LEU A 1 137 ? -11.497 12.138 4.981 1.00 88.56 137 LEU A N 1
ATOM 1083 C CA . LEU A 1 137 ? -10.485 13.078 4.471 1.00 88.56 137 LEU A CA 1
ATOM 1084 C C . LEU A 1 137 ? -10.135 14.250 5.407 1.00 88.56 137 LEU A C 1
ATOM 1086 O O . LEU A 1 137 ? -9.868 15.363 4.960 1.00 88.56 137 LEU A O 1
ATOM 1090 N N . ARG A 1 138 ? -10.118 14.021 6.721 1.00 86.06 138 ARG A N 1
ATOM 1091 C CA . ARG A 1 138 ? -9.783 15.072 7.694 1.00 86.06 138 ARG A CA 1
ATOM 1092 C C . ARG A 1 138 ? -8.282 15.205 7.968 1.00 86.06 138 ARG A C 1
ATOM 1094 O O . ARG A 1 138 ? -7.806 16.285 8.301 1.00 86.06 138 ARG A O 1
ATOM 1101 N N . SER A 1 139 ? -7.524 14.116 7.856 1.00 87.56 139 SER A N 1
ATOM 1102 C CA . SER A 1 139 ? -6.102 14.107 8.214 1.00 87.56 139 SER A CA 1
ATOM 1103 C C . SER A 1 139 ? -5.209 14.473 7.029 1.00 87.56 139 SER A C 1
ATOM 1105 O O . SER A 1 139 ? -5.500 14.115 5.886 1.00 87.56 139 SER A O 1
ATOM 1107 N N . VAL A 1 140 ? -4.056 15.094 7.297 1.00 87.50 140 VAL A N 1
ATOM 1108 C CA . VAL A 1 140 ? -3.023 15.333 6.270 1.00 87.50 140 VAL A CA 1
ATOM 1109 C C . VAL A 1 140 ? -2.596 14.018 5.608 1.00 87.50 140 VAL A C 1
ATOM 1111 O O . VAL A 1 140 ? -2.418 13.973 4.395 1.00 87.50 140 VAL A O 1
ATOM 1114 N N . HIS A 1 141 ? -2.522 12.925 6.376 1.00 91.62 141 HIS A N 1
ATOM 1115 C CA . HIS A 1 141 ? -2.245 11.590 5.844 1.00 91.62 141 HIS A CA 1
ATOM 1116 C C . HIS A 1 141 ? -3.256 11.174 4.764 1.00 91.62 141 HIS A C 1
ATOM 1118 O O . HIS A 1 141 ? -2.860 10.701 3.704 1.00 91.62 141 HIS A O 1
ATOM 1124 N N . SER A 1 142 ? -4.553 11.405 4.990 1.00 91.75 142 SER A N 1
ATOM 1125 C CA . SER A 1 142 ? -5.597 11.057 4.018 1.00 91.75 142 SER A CA 1
ATOM 1126 C C . SER A 1 142 ? -5.561 11.919 2.749 1.00 91.75 142 SER A C 1
ATOM 1128 O O . SER A 1 142 ? -5.758 11.394 1.654 1.00 91.75 142 SER A O 1
ATOM 1130 N N . TRP A 1 143 ? -5.225 13.208 2.868 1.00 91.25 143 TRP A N 1
ATOM 1131 C CA . TRP A 1 143 ? -5.042 14.098 1.717 1.00 91.25 143 TRP A CA 1
ATOM 1132 C C . TRP A 1 143 ? -3.838 13.693 0.874 1.00 91.25 143 TRP A C 1
ATOM 1134 O O . TRP A 1 143 ? -3.976 13.481 -0.329 1.00 91.25 143 TRP A O 1
ATOM 1144 N N . VAL A 1 144 ? -2.672 13.524 1.505 1.00 91.44 144 VAL A N 1
ATOM 1145 C CA . VAL A 1 144 ? -1.460 13.062 0.814 1.00 91.44 144 VAL A CA 1
ATOM 1146 C C . VAL A 1 144 ? -1.683 11.657 0.239 1.00 91.44 144 VAL A C 1
ATOM 1148 O O . VAL A 1 144 ? -1.188 11.345 -0.840 1.00 91.44 144 VAL A O 1
ATOM 1151 N N . GLY A 1 145 ? -2.459 10.805 0.915 1.00 92.19 145 GLY A N 1
ATOM 1152 C CA . GLY A 1 145 ? -2.738 9.435 0.472 1.00 92.19 145 GLY A CA 1
ATOM 1153 C C . GLY A 1 145 ? -3.549 9.412 -0.812 1.00 92.19 145 GLY A C 1
ATOM 1154 O O . GLY A 1 145 ? -3.185 8.727 -1.769 1.00 92.19 145 GLY A O 1
ATOM 1155 N N . LEU A 1 146 ? -4.607 10.221 -0.862 1.00 93.00 146 LEU A N 1
ATOM 1156 C CA . LEU A 1 146 ? -5.453 10.341 -2.042 1.00 93.00 146 LEU A CA 1
ATOM 1157 C C . LEU A 1 146 ? -4.695 10.955 -3.226 1.00 93.00 146 LEU A C 1
ATOM 1159 O O . LEU A 1 146 ? -4.786 10.435 -4.338 1.00 93.00 146 LEU A O 1
ATOM 1163 N N . THR A 1 147 ? -3.907 12.013 -3.002 1.00 91.25 147 THR A N 1
ATOM 1164 C CA . THR A 1 147 ? -3.098 12.612 -4.077 1.00 91.25 147 THR A CA 1
ATOM 1165 C C . THR A 1 147 ? -2.037 11.642 -4.590 1.00 91.25 147 THR A C 1
ATOM 1167 O O . THR A 1 147 ? -1.829 11.563 -5.799 1.00 91.25 147 THR A O 1
ATOM 1170 N N . THR A 1 148 ? -1.429 10.844 -3.705 1.00 92.12 148 THR A N 1
ATOM 1171 C CA . THR A 1 148 ? -0.465 9.800 -4.084 1.00 92.12 148 THR A CA 1
ATOM 1172 C C . THR A 1 148 ? -1.122 8.720 -4.938 1.00 92.12 148 THR A C 1
ATOM 1174 O O . THR A 1 148 ? -0.568 8.360 -5.972 1.00 92.12 148 THR A O 1
ATOM 1177 N N . LEU A 1 149 ? -2.314 8.233 -4.570 1.00 93.06 149 LEU A N 1
ATOM 1178 C CA . LEU A 1 149 ? -3.049 7.242 -5.367 1.00 93.06 149 LEU A CA 1
ATOM 1179 C C . LEU A 1 149 ? -3.378 7.770 -6.772 1.00 93.06 149 LEU A C 1
ATOM 1181 O O . LEU A 1 149 ? -3.147 7.073 -7.761 1.00 93.06 149 LEU A O 1
ATOM 1185 N N . ILE A 1 150 ? -3.858 9.012 -6.876 1.00 91.56 150 ILE A N 1
ATOM 1186 C CA . ILE A 1 150 ? -4.164 9.644 -8.169 1.00 91.56 150 ILE A CA 1
ATOM 1187 C C . ILE A 1 150 ? -2.889 9.800 -9.010 1.00 91.56 150 ILE A C 1
ATOM 1189 O O . ILE A 1 150 ? -2.877 9.426 -10.183 1.00 91.56 150 ILE A O 1
ATOM 1193 N N . ALA A 1 151 ? -1.803 10.300 -8.413 1.00 88.69 151 ALA A N 1
ATOM 1194 C CA . ALA A 1 151 ? -0.518 10.454 -9.091 1.00 88.69 151 ALA A CA 1
ATOM 1195 C C . ALA A 1 151 ? 0.051 9.106 -9.561 1.00 88.69 151 ALA A C 1
ATOM 1197 O O . ALA A 1 151 ? 0.578 9.015 -10.666 1.00 88.69 151 ALA A O 1
ATOM 1198 N N . PHE A 1 152 ? -0.105 8.049 -8.762 1.00 88.94 152 PHE A N 1
ATOM 1199 C CA . PHE A 1 152 ? 0.355 6.702 -9.090 1.00 88.94 152 PHE A CA 1
ATOM 1200 C C . PHE A 1 152 ? -0.447 6.070 -10.240 1.00 88.94 152 PHE A C 1
ATOM 1202 O O . PHE A 1 152 ? 0.131 5.444 -11.128 1.00 88.94 152 PHE A O 1
ATOM 1209 N N . GLY A 1 153 ? -1.762 6.303 -10.297 1.00 87.75 153 GLY A N 1
ATOM 1210 C CA . GLY A 1 153 ? -2.589 5.916 -11.445 1.00 87.75 153 GLY A CA 1
ATOM 1211 C C . GLY A 1 153 ? -2.233 6.689 -12.721 1.00 87.75 153 GLY A C 1
ATOM 1212 O O . GLY A 1 153 ? -2.078 6.092 -13.788 1.00 87.75 153 GLY A O 1
ATOM 1213 N N . ALA A 1 154 ? -2.032 8.006 -12.611 1.00 85.50 154 ALA A N 1
ATOM 1214 C CA . ALA A 1 154 ? -1.612 8.848 -13.733 1.00 85.50 154 ALA A CA 1
ATOM 1215 C C . ALA A 1 154 ? -0.229 8.445 -14.273 1.00 85.50 154 ALA A C 1
ATOM 1217 O O . ALA A 1 154 ? -0.028 8.407 -15.486 1.00 85.50 154 ALA A O 1
ATOM 1218 N N . GLN A 1 155 ? 0.694 8.089 -13.378 1.00 86.12 155 GLN A N 1
ATOM 1219 C CA . GLN A 1 155 ? 2.014 7.552 -13.695 1.00 86.12 155 GLN A CA 1
ATOM 1220 C C . GLN A 1 155 ? 1.933 6.256 -14.517 1.00 86.12 155 GLN A C 1
ATOM 1222 O O . GLN A 1 155 ? 2.616 6.109 -15.527 1.00 86.12 155 GLN A O 1
ATOM 1227 N N . GLN A 1 156 ? 1.071 5.317 -14.125 1.00 84.50 156 GLN A N 1
ATOM 1228 C CA . GLN A 1 156 ? 0.899 4.067 -14.869 1.00 84.50 156 GLN A CA 1
ATOM 1229 C C . GLN A 1 156 ? 0.307 4.300 -16.268 1.00 84.50 156 GLN A C 1
ATOM 1231 O O . GLN A 1 156 ? 0.711 3.650 -17.237 1.00 84.50 156 GLN A O 1
ATOM 1236 N N . LEU A 1 157 ? -0.645 5.228 -16.387 1.00 80.56 157 LEU A N 1
ATOM 1237 C CA . LEU A 1 157 ? -1.255 5.568 -17.670 1.00 80.56 157 LEU A CA 1
ATOM 1238 C C . LEU A 1 157 ? -0.259 6.274 -18.601 1.00 80.56 157 LEU A C 1
ATOM 1240 O O . LEU A 1 157 ? -0.173 5.929 -19.780 1.00 80.56 157 LEU A O 1
ATOM 1244 N N . SER A 1 158 ? 0.522 7.221 -18.074 1.00 75.06 158 SER A N 1
ATOM 1245 C CA . SER A 1 158 ? 1.537 7.942 -18.847 1.00 75.06 158 SER A CA 1
ATOM 1246 C C . SER A 1 158 ? 2.675 7.026 -19.295 1.00 75.06 158 SER A C 1
ATOM 1248 O O . SER A 1 158 ? 3.130 7.162 -20.428 1.00 75.06 158 SER A O 1
ATOM 1250 N N . PHE A 1 159 ? 3.083 6.051 -18.475 1.00 72.12 159 PHE A N 1
ATOM 1251 C CA . PHE A 1 159 ? 4.064 5.031 -18.853 1.00 72.12 159 PHE A CA 1
ATOM 1252 C C . PHE A 1 159 ? 3.593 4.199 -20.053 1.00 72.12 159 PHE A C 1
ATOM 1254 O O . PHE A 1 159 ? 4.329 4.042 -21.029 1.00 72.12 159 PHE A O 1
ATOM 1261 N N . ASN A 1 160 ? 2.343 3.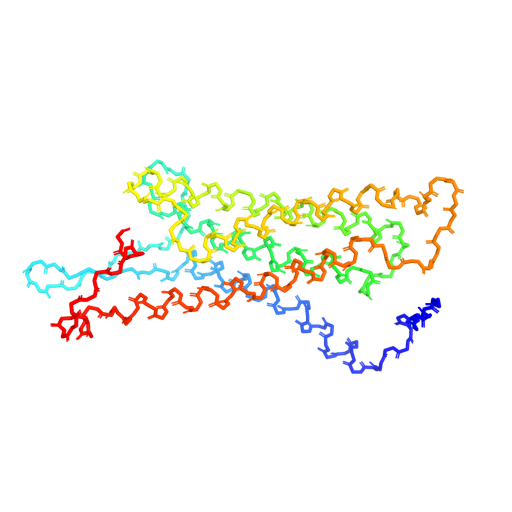721 -20.014 1.00 67.12 160 ASN A N 1
ATOM 1262 C CA . ASN A 1 160 ? 1.749 2.950 -21.110 1.00 67.12 160 ASN A CA 1
ATOM 1263 C C . ASN A 1 160 ? 1.614 3.778 -22.402 1.00 67.12 160 ASN A C 1
ATOM 1265 O O . ASN A 1 160 ? 1.724 3.223 -23.491 1.00 67.12 160 ASN A O 1
ATOM 1269 N N . ALA A 1 161 ? 1.399 5.093 -22.289 1.00 61.34 161 ALA A N 1
ATOM 1270 C CA . ALA A 1 161 ? 1.285 6.000 -23.433 1.00 61.34 161 ALA A CA 1
ATOM 1271 C C . ALA A 1 161 ? 2.642 6.474 -23.993 1.00 61.34 161 ALA A C 1
ATOM 1273 O O . ALA A 1 161 ? 2.763 6.704 -25.194 1.00 61.34 161 ALA A O 1
ATOM 1274 N N . SER A 1 162 ? 3.660 6.636 -23.139 1.00 57.62 162 SER A N 1
ATOM 1275 C CA . SER A 1 162 ? 4.964 7.213 -23.514 1.00 57.62 162 SER A CA 1
ATOM 1276 C C . SER A 1 162 ? 5.884 6.207 -24.200 1.00 57.62 162 SER A C 1
ATOM 1278 O O . SER A 1 162 ? 6.706 6.591 -25.024 1.00 57.62 162 SER A O 1
ATOM 1280 N N . CYS A 1 163 ? 5.756 4.918 -23.892 1.00 54.44 163 CYS A N 1
ATOM 1281 C CA . CYS A 1 163 ? 6.477 3.869 -24.596 1.00 54.44 163 CYS A CA 1
ATOM 1282 C C . CYS A 1 163 ? 5.526 2.690 -24.818 1.00 54.44 163 CYS A C 1
ATOM 1284 O O . CYS A 1 163 ? 5.226 1.981 -23.855 1.00 54.44 163 CYS A O 1
ATOM 1286 N N . ASP A 1 164 ? 5.145 2.401 -26.068 1.00 52.66 164 ASP A N 1
ATOM 1287 C CA . ASP A 1 164 ? 4.502 1.124 -26.418 1.00 52.66 164 ASP A CA 1
ATOM 1288 C C . ASP A 1 164 ? 5.387 -0.048 -25.938 1.00 52.66 164 ASP A C 1
ATOM 1290 O O . ASP A 1 164 ? 6.595 0.128 -25.718 1.00 52.66 164 ASP A O 1
ATOM 1294 N N . LEU A 1 165 ? 4.831 -1.238 -25.706 1.00 54.03 165 LEU A N 1
ATOM 1295 C CA . LEU A 1 165 ? 5.560 -2.415 -25.208 1.00 54.03 165 LEU A CA 1
ATOM 1296 C C . LEU A 1 165 ? 6.853 -2.653 -26.024 1.00 54.03 165 LEU A C 1
ATOM 1298 O O . LEU A 1 165 ? 7.887 -2.991 -25.458 1.00 54.03 165 LEU A O 1
ATOM 1302 N N . THR A 1 166 ? 6.821 -2.322 -27.314 1.00 53.31 166 THR A N 1
ATOM 1303 C CA . THR A 1 166 ? 7.896 -2.348 -28.325 1.00 53.31 166 THR A CA 1
ATOM 1304 C C . THR A 1 166 ? 8.965 -1.244 -28.232 1.00 53.31 166 THR A C 1
ATOM 1306 O O . THR A 1 166 ? 10.003 -1.374 -28.877 1.00 53.31 166 THR A O 1
ATOM 1309 N N . GLY A 1 167 ? 8.779 -0.182 -27.440 1.00 55.56 167 GLY A N 1
ATOM 1310 C CA . GLY A 1 167 ? 9.766 0.901 -27.268 1.00 55.56 167 GLY A CA 1
ATOM 1311 C C . GLY A 1 167 ? 9.818 1.919 -28.415 1.00 55.56 167 GLY A C 1
ATOM 1312 O O . GLY A 1 167 ? 10.785 2.671 -28.535 1.00 55.56 167 GLY A O 1
ATOM 1313 N N . THR A 1 168 ? 8.792 1.952 -29.265 1.00 56.41 168 THR A N 1
ATOM 1314 C CA . THR A 1 168 ? 8.673 2.901 -30.377 1.00 56.41 168 THR A CA 1
ATOM 1315 C C . THR A 1 168 ? 7.752 4.061 -30.010 1.00 56.41 168 THR A C 1
ATOM 1317 O O . THR A 1 168 ? 6.601 3.835 -29.641 1.00 56.41 168 THR A O 1
ATOM 1320 N N . LEU A 1 169 ? 8.225 5.299 -30.167 1.00 58.47 169 LEU A N 1
ATOM 1321 C CA . LEU A 1 169 ? 7.404 6.511 -30.074 1.00 58.47 169 LEU A CA 1
ATOM 1322 C C . LEU A 1 169 ? 7.252 7.073 -31.497 1.00 58.47 169 LEU A C 1
ATOM 1324 O O . LEU A 1 169 ? 8.249 7.447 -32.111 1.00 58.47 169 LEU A O 1
ATOM 1328 N N . HIS A 1 170 ? 6.037 7.085 -32.057 1.00 62.56 170 HIS A N 1
ATOM 1329 C CA . HIS A 1 170 ? 5.773 7.521 -33.445 1.00 62.56 170 HIS A CA 1
ATOM 1330 C C . HIS A 1 170 ? 6.687 6.869 -34.511 1.00 62.56 170 HIS A C 1
ATOM 1332 O O . HIS A 1 170 ? 7.153 7.530 -35.435 1.00 62.56 170 HIS A O 1
ATOM 1338 N N . GLY A 1 171 ? 6.988 5.572 -34.375 1.00 65.12 171 GLY A N 1
ATOM 1339 C CA . GLY A 1 171 ? 7.844 4.839 -35.321 1.00 65.12 171 GLY A CA 1
ATOM 1340 C C . GLY A 1 171 ? 9.351 5.108 -35.189 1.00 65.12 171 GLY A C 1
ATOM 1341 O O . GLY A 1 171 ? 10.136 4.477 -35.894 1.00 65.12 171 GLY A O 1
ATOM 1342 N N . ALA A 1 172 ? 9.776 5.981 -34.270 1.00 58.94 172 ALA A N 1
ATOM 1343 C CA . ALA A 1 172 ? 11.182 6.223 -33.961 1.00 58.94 172 ALA A CA 1
ATOM 1344 C C . ALA A 1 172 ? 11.614 5.464 -32.693 1.00 58.94 172 ALA A C 1
ATOM 1346 O O . ALA A 1 172 ? 10.908 5.443 -31.681 1.00 58.94 172 ALA A O 1
ATOM 1347 N N . ASN A 1 173 ? 12.802 4.855 -32.743 1.00 58.66 173 ASN A N 1
ATOM 1348 C CA . ASN A 1 173 ? 13.433 4.220 -31.588 1.00 58.66 173 ASN A CA 1
ATOM 1349 C C . ASN A 1 173 ? 14.083 5.301 -30.708 1.00 58.66 173 ASN A C 1
ATOM 1351 O O . ASN A 1 173 ? 15.131 5.856 -31.049 1.00 58.66 173 ASN A O 1
ATOM 1355 N N . VAL A 1 174 ? 13.443 5.637 -29.590 1.00 59.12 174 VAL A N 1
ATOM 1356 C CA . VAL A 1 174 ? 13.910 6.669 -28.654 1.00 59.12 174 VAL A CA 1
ATOM 1357 C C . VAL A 1 174 ? 14.725 6.034 -27.526 1.00 59.12 174 VAL A C 1
ATOM 1359 O O . VAL A 1 174 ? 14.228 5.736 -26.451 1.00 59.12 174 VAL A O 1
ATOM 1362 N N . SER A 1 175 ? 16.024 5.852 -27.768 1.00 49.47 175 SER A N 1
ATOM 1363 C CA . SER A 1 175 ? 16.953 5.188 -26.834 1.00 49.47 175 SER A CA 1
ATOM 1364 C C . SER A 1 175 ? 17.559 6.104 -25.743 1.00 49.47 175 SER A C 1
ATOM 1366 O O . SER A 1 175 ? 18.471 5.665 -25.044 1.00 49.47 175 SER A O 1
ATOM 1368 N N . SER A 1 176 ? 17.156 7.376 -25.589 1.00 43.75 176 SER A N 1
ATOM 1369 C CA . SER A 1 176 ? 17.976 8.327 -24.798 1.00 43.75 176 SER A CA 1
ATOM 1370 C C . SER A 1 176 ? 17.256 9.520 -24.143 1.00 43.75 176 SER A C 1
ATOM 1372 O O . SER A 1 176 ? 17.902 10.511 -23.798 1.00 43.75 176 SER A O 1
ATOM 1374 N N . TYR A 1 177 ? 15.936 9.461 -23.954 1.00 46.75 177 TYR A N 1
ATOM 1375 C CA . TYR A 1 177 ? 15.197 10.483 -23.200 1.00 46.75 177 TYR A CA 1
ATOM 1376 C C . TYR A 1 177 ? 14.776 9.925 -21.839 1.00 46.75 177 TYR A C 1
ATOM 1378 O O . TYR A 1 177 ? 14.260 8.813 -21.768 1.00 46.75 177 TYR A O 1
ATOM 1386 N N . MET A 1 178 ? 14.973 10.698 -20.762 1.00 52.31 178 MET A N 1
ATOM 1387 C CA . MET A 1 178 ? 14.256 10.447 -19.508 1.00 52.31 178 MET A CA 1
ATOM 1388 C C . MET A 1 178 ? 12.785 10.729 -19.789 1.00 52.31 178 MET A C 1
ATOM 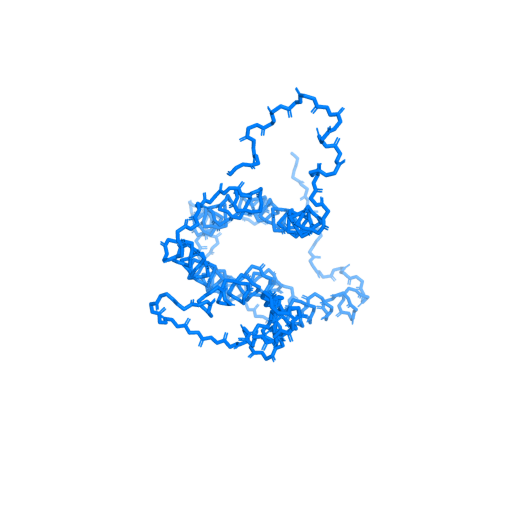1390 O O . MET A 1 178 ? 12.387 11.887 -19.922 1.00 52.31 178 MET A O 1
ATOM 1394 N N . ALA A 1 179 ? 12.013 9.669 -19.984 1.00 63.28 179 ALA A N 1
ATOM 1395 C CA . ALA A 1 179 ? 10.609 9.785 -20.309 1.00 63.28 179 ALA A CA 1
ATOM 1396 C C . ALA A 1 179 ? 9.833 10.324 -19.088 1.00 63.28 179 ALA A C 1
ATOM 1398 O O . ALA A 1 179 ? 10.293 10.231 -17.943 1.00 63.28 179 ALA A O 1
ATOM 1399 N N . SER A 1 180 ? 8.706 11.000 -19.329 1.00 66.38 180 SER A N 1
ATOM 1400 C CA . SER A 1 180 ? 7.937 11.706 -18.289 1.00 66.38 180 SER A CA 1
ATOM 1401 C C . SER A 1 180 ? 7.514 10.798 -17.131 1.00 66.38 180 SER A C 1
ATOM 1403 O O . SER A 1 180 ? 7.361 11.269 -16.004 1.00 66.38 180 SER A O 1
ATOM 1405 N N . ASP A 1 181 ? 7.398 9.499 -17.388 1.00 68.38 181 ASP A N 1
ATOM 1406 C CA . ASP A 1 181 ? 7.184 8.456 -16.392 1.00 68.38 181 ASP A CA 1
ATOM 1407 C C . ASP A 1 181 ? 8.324 8.368 -15.366 1.00 68.38 181 ASP A C 1
ATOM 1409 O O . ASP A 1 181 ? 8.067 8.191 -14.184 1.00 68.38 181 ASP A O 1
ATOM 1413 N N . CYS A 1 182 ? 9.591 8.566 -15.724 1.00 71.75 182 CYS A N 1
ATOM 1414 C CA . CYS A 1 182 ? 10.675 8.500 -14.735 1.00 71.75 182 CYS A CA 1
ATOM 1415 C C . CYS A 1 182 ? 10.592 9.644 -13.703 1.00 71.75 182 CYS A C 1
ATOM 1417 O O . CYS A 1 182 ? 10.865 9.453 -12.511 1.00 71.75 182 CYS A O 1
ATOM 1419 N N . VAL A 1 183 ? 10.186 10.839 -14.147 1.00 76.12 183 VAL A N 1
ATOM 1420 C CA . VAL A 1 183 ? 10.021 12.017 -13.276 1.00 76.12 183 VAL A CA 1
ATOM 1421 C C . VAL A 1 183 ? 8.812 11.838 -12.364 1.00 76.12 183 VAL A C 1
ATOM 1423 O O . VAL A 1 183 ? 8.921 12.002 -11.150 1.00 76.12 183 VAL A O 1
ATOM 1426 N N . LEU A 1 184 ? 7.674 11.447 -12.935 1.00 78.56 184 LEU A N 1
ATOM 1427 C CA . LEU A 1 184 ? 6.452 11.162 -12.187 1.00 78.56 184 LEU A CA 1
ATOM 1428 C C . LEU A 1 184 ? 6.649 9.998 -11.199 1.00 78.56 184 LEU A C 1
ATOM 1430 O O . LEU A 1 184 ? 6.204 10.087 -10.057 1.00 78.56 184 LEU A O 1
ATOM 1434 N N . GLY A 1 185 ? 7.412 8.967 -11.569 1.00 81.06 185 GLY A N 1
ATOM 1435 C CA . GLY A 1 185 ? 7.808 7.876 -10.677 1.00 81.06 185 GLY A CA 1
ATOM 1436 C C . GLY A 1 185 ? 8.613 8.368 -9.472 1.00 81.06 185 GLY A C 1
ATOM 1437 O O . GLY A 1 185 ? 8.298 8.030 -8.330 1.00 81.06 185 GLY A O 1
ATOM 1438 N N . SER A 1 186 ? 9.588 9.252 -9.696 1.00 81.31 186 SER A N 1
ATOM 1439 C CA . SER A 1 186 ? 10.366 9.872 -8.613 1.00 81.31 186 SER A CA 1
ATOM 1440 C C . SER A 1 186 ? 9.486 10.717 -7.685 1.00 81.31 186 SER A C 1
ATOM 1442 O O . SER A 1 186 ? 9.625 10.641 -6.464 1.00 81.31 186 SER A O 1
ATOM 1444 N N . ILE A 1 187 ? 8.535 11.472 -8.245 1.00 83.69 187 ILE A N 1
ATOM 1445 C CA . ILE A 1 187 ? 7.554 12.243 -7.467 1.00 83.69 187 ILE A CA 1
ATOM 1446 C C . ILE A 1 187 ? 6.706 11.302 -6.607 1.00 83.69 187 ILE A C 1
ATOM 1448 O O . ILE A 1 187 ? 6.589 11.532 -5.406 1.00 83.69 187 ILE A O 1
ATOM 1452 N N . THR A 1 188 ? 6.182 10.210 -7.174 1.00 86.00 188 THR A N 1
ATOM 1453 C CA . THR A 1 188 ? 5.382 9.241 -6.406 1.00 86.00 188 THR A CA 1
ATOM 1454 C C . THR A 1 188 ? 6.179 8.594 -5.272 1.00 86.00 188 THR A C 1
ATOM 1456 O O . THR A 1 188 ? 5.640 8.428 -4.180 1.00 86.00 188 THR A O 1
ATOM 1459 N N . ALA A 1 189 ? 7.471 8.308 -5.467 1.00 85.38 189 ALA A N 1
ATOM 1460 C CA . ALA A 1 189 ? 8.334 7.782 -4.409 1.00 85.38 189 ALA A CA 1
ATOM 1461 C C . ALA A 1 189 ? 8.509 8.785 -3.253 1.00 85.38 189 ALA A C 1
ATOM 1463 O O . ALA A 1 189 ? 8.405 8.409 -2.083 1.00 85.38 189 ALA A O 1
ATOM 1464 N N . VAL A 1 190 ? 8.707 10.071 -3.565 1.00 87.25 190 VAL A N 1
ATOM 1465 C CA . VAL A 1 190 ? 8.764 11.139 -2.551 1.00 87.25 190 VAL A CA 1
ATOM 1466 C C . VAL A 1 190 ? 7.419 11.284 -1.837 1.00 87.25 190 VAL A C 1
ATOM 1468 O O . VAL A 1 190 ? 7.391 11.403 -0.614 1.00 87.25 190 VAL A O 1
ATOM 1471 N N . SER A 1 191 ? 6.298 11.218 -2.558 1.00 88.69 191 SER A N 1
ATOM 1472 C CA . SER A 1 191 ? 4.961 11.263 -1.954 1.00 88.69 191 SER A CA 1
ATOM 1473 C C . SER A 1 191 ? 4.720 10.097 -0.989 1.00 88.69 191 SER A C 1
ATOM 1475 O O . SER A 1 191 ? 4.216 10.319 0.110 1.00 88.69 191 SER A O 1
ATOM 1477 N N . ILE A 1 192 ? 5.156 8.879 -1.330 1.00 87.88 192 ILE A N 1
ATOM 1478 C CA . ILE A 1 192 ? 5.084 7.717 -0.427 1.00 87.88 192 ILE A CA 1
ATOM 1479 C C . ILE A 1 192 ? 5.941 7.939 0.830 1.00 87.88 192 ILE A C 1
ATOM 1481 O O . ILE A 1 192 ? 5.500 7.629 1.937 1.00 87.88 192 ILE A O 1
ATOM 1485 N N . ALA A 1 193 ? 7.131 8.531 0.706 1.00 87.00 193 ALA A N 1
ATOM 1486 C CA . ALA A 1 193 ? 7.945 8.879 1.873 1.00 87.00 193 ALA A CA 1
ATOM 1487 C C . ALA A 1 193 ? 7.255 9.929 2.767 1.00 87.00 193 ALA A C 1
ATOM 1489 O O . ALA A 1 193 ? 7.245 9.801 3.994 1.00 87.00 193 ALA A O 1
ATOM 1490 N N . LEU A 1 194 ? 6.609 10.931 2.164 1.00 89.25 194 LEU A N 1
ATOM 1491 C CA . LEU A 1 194 ? 5.823 11.931 2.890 1.00 89.25 194 LEU A CA 1
ATOM 1492 C C . LEU A 1 194 ? 4.614 11.317 3.611 1.00 89.25 194 LEU A C 1
ATOM 1494 O O . LEU A 1 194 ? 4.257 11.798 4.685 1.00 89.25 194 LEU A O 1
ATOM 1498 N N . LEU A 1 195 ? 4.016 10.238 3.091 1.00 90.19 195 LEU A N 1
ATOM 1499 C CA . LEU A 1 195 ? 2.942 9.516 3.787 1.00 90.19 195 LEU A CA 1
ATOM 1500 C C . LEU A 1 195 ? 3.395 8.918 5.109 1.00 90.19 195 LEU A C 1
ATOM 1502 O O . LEU A 1 195 ? 2.631 8.950 6.077 1.00 90.19 195 LEU A O 1
ATOM 1506 N N . PHE A 1 196 ? 4.619 8.393 5.156 1.00 87.25 196 PHE A N 1
ATOM 1507 C CA . PHE A 1 196 ? 5.185 7.854 6.385 1.00 87.25 196 PHE A CA 1
ATOM 1508 C C . PHE A 1 196 ? 5.379 8.960 7.426 1.00 87.25 196 PHE A C 1
ATOM 1510 O O . PHE A 1 196 ? 4.958 8.812 8.570 1.00 87.25 196 PHE A O 1
ATOM 1517 N N . VAL A 1 197 ? 5.913 10.112 7.013 1.00 89.00 197 VAL A N 1
ATOM 1518 C CA . VAL A 1 197 ? 6.040 11.284 7.894 1.00 89.00 197 VAL A CA 1
ATOM 1519 C C . VAL A 1 197 ? 4.666 11.762 8.369 1.00 89.00 197 VAL A C 1
ATOM 1521 O O . VAL A 1 197 ? 4.466 11.964 9.564 1.00 89.00 197 VAL A O 1
ATOM 1524 N N . ALA A 1 198 ? 3.689 11.882 7.466 1.00 88.94 198 ALA A N 1
ATOM 1525 C CA . ALA A 1 198 ? 2.327 12.280 7.813 1.00 88.94 198 ALA A CA 1
ATOM 1526 C C . ALA A 1 198 ? 1.663 11.296 8.792 1.00 88.94 198 ALA A C 1
ATOM 1528 O O . ALA A 1 198 ? 0.944 11.727 9.691 1.00 88.94 198 ALA A O 1
ATOM 1529 N N . LEU A 1 199 ? 1.927 9.992 8.660 1.00 88.81 199 LEU A N 1
ATOM 1530 C CA . LEU A 1 199 ? 1.456 8.978 9.602 1.00 88.81 199 LEU A CA 1
ATOM 1531 C C . LEU A 1 199 ? 2.078 9.176 10.990 1.00 88.81 199 LEU A C 1
ATOM 1533 O O . LEU A 1 199 ? 1.350 9.194 11.981 1.00 88.81 199 LEU A O 1
ATOM 1537 N N . LEU A 1 200 ? 3.398 9.370 11.067 1.00 89.25 200 LEU A N 1
ATOM 1538 C CA . LEU A 1 200 ? 4.084 9.631 12.336 1.00 89.25 200 LEU A CA 1
ATOM 1539 C C . LEU A 1 200 ? 3.552 10.894 13.021 1.00 89.25 200 LEU A C 1
ATOM 1541 O O . LEU A 1 200 ? 3.334 10.882 14.231 1.00 89.25 200 LEU A O 1
ATOM 1545 N N . LEU A 1 201 ? 3.281 11.953 12.253 1.00 87.75 201 LEU A N 1
ATOM 1546 C CA . LEU A 1 201 ? 2.679 13.184 12.768 1.00 87.75 201 LEU A CA 1
ATOM 1547 C C . LEU A 1 201 ? 1.273 12.944 13.333 1.00 87.75 201 LEU A C 1
ATOM 1549 O O . LEU A 1 201 ? 0.970 13.419 14.424 1.00 87.75 201 LEU A O 1
ATOM 1553 N N . VAL A 1 202 ? 0.426 12.180 12.638 1.00 85.94 202 VAL A N 1
ATOM 1554 C CA . VAL A 1 202 ? -0.919 11.837 13.135 1.00 85.94 202 VAL A CA 1
ATOM 1555 C C . VAL A 1 202 ? -0.838 11.023 14.429 1.00 85.94 202 VAL A C 1
ATOM 1557 O O . VAL A 1 202 ? -1.549 11.331 15.384 1.00 85.94 202 VAL A O 1
ATOM 1560 N N . VAL A 1 203 ? 0.055 10.030 14.499 1.00 87.19 203 VAL A N 1
ATOM 1561 C CA . VAL A 1 203 ? 0.270 9.228 15.717 1.00 87.19 203 VAL A CA 1
ATOM 1562 C C . VAL A 1 203 ? 0.769 10.100 16.869 1.00 87.19 203 VAL A C 1
ATOM 1564 O O . VAL A 1 203 ? 0.302 9.957 17.998 1.00 87.19 203 VAL A O 1
ATOM 1567 N N . TRP A 1 204 ? 1.695 11.019 16.591 1.00 87.88 204 TRP A N 1
ATOM 1568 C CA . TRP A 1 204 ? 2.221 11.947 17.586 1.00 87.88 204 TRP A CA 1
ATOM 1569 C C . TRP A 1 204 ? 1.125 12.840 18.169 1.00 87.88 204 TRP A C 1
ATOM 1571 O O . TRP A 1 204 ? 0.968 12.887 19.390 1.00 87.88 204 TRP A O 1
ATOM 1581 N N . VAL A 1 205 ? 0.342 13.494 17.304 1.00 86.56 205 VAL A N 1
ATOM 1582 C CA . VAL A 1 205 ? -0.770 14.373 17.700 1.00 86.56 205 VAL A CA 1
ATOM 1583 C C . VAL A 1 205 ? -1.837 13.595 18.468 1.00 86.56 205 VAL A C 1
ATOM 1585 O O . VAL A 1 205 ? -2.355 14.090 19.462 1.00 86.56 205 VAL A O 1
ATOM 1588 N N . SER A 1 206 ? -2.123 12.352 18.071 1.00 83.44 206 SER A N 1
ATOM 1589 C CA . SER A 1 206 ? -3.080 11.497 18.783 1.00 83.44 206 SER A CA 1
ATOM 1590 C C . SER A 1 206 ? -2.633 11.135 20.203 1.00 83.44 206 SER A C 1
ATOM 1592 O O . SER A 1 206 ? -3.490 10.862 21.039 1.00 83.44 206 SER A O 1
ATOM 1594 N N . LYS A 1 207 ? -1.323 11.083 20.476 1.00 83.81 207 LYS A N 1
ATOM 1595 C CA . LYS A 1 207 ? -0.784 10.783 21.813 1.00 83.81 207 LYS A CA 1
ATOM 1596 C C . LYS A 1 207 ? -0.594 12.021 22.686 1.00 83.81 207 LYS A C 1
ATOM 1598 O O . LYS A 1 207 ? -0.565 11.888 23.903 1.00 83.81 207 LYS A O 1
ATOM 1603 N N . HIS A 1 208 ? -0.463 13.193 22.072 1.00 82.25 208 HIS A N 1
ATOM 1604 C CA . HIS A 1 208 ? -0.236 14.464 22.755 1.00 82.25 208 HIS A CA 1
ATOM 1605 C C . HIS A 1 208 ? -1.318 15.461 22.318 1.00 82.25 208 HIS A C 1
ATOM 1607 O O . HIS A 1 208 ? -1.028 16.378 21.541 1.00 82.25 208 HIS A O 1
ATOM 1613 N N . PRO A 1 209 ? -2.581 15.261 22.740 1.00 70.44 209 PRO A N 1
ATOM 1614 C CA . PRO A 1 209 ? -3.646 16.196 22.419 1.00 70.44 209 PRO A CA 1
ATOM 1615 C C . PRO A 1 209 ? -3.294 17.576 22.984 1.00 70.44 209 PRO A C 1
ATOM 1617 O O . PRO A 1 209 ? -2.966 17.727 24.156 1.00 70.44 209 PRO A O 1
ATOM 1620 N N . VAL A 1 210 ? -3.372 18.596 22.130 1.00 63.47 210 VAL A N 1
ATOM 1621 C CA . VAL A 1 210 ? -2.995 19.991 22.434 1.00 63.47 210 VAL A CA 1
ATOM 1622 C C . VAL A 1 210 ? -3.963 20.651 23.443 1.00 63.47 210 VAL A C 1
ATOM 1624 O O . VAL A 1 210 ? -3.787 21.806 23.827 1.00 63.47 210 VAL A O 1
ATOM 1627 N N . GLU A 1 211 ? -4.976 19.919 23.916 1.00 55.41 211 GLU A N 1
ATOM 1628 C CA . GLU A 1 211 ? -6.003 20.388 24.854 1.00 55.41 211 GLU A CA 1
ATOM 1629 C C . GLU A 1 211 ? -5.404 20.945 26.161 1.00 55.41 211 GLU A C 1
ATOM 1631 O O . GLU A 1 211 ? -5.880 21.962 26.661 1.00 55.41 211 GLU A O 1
ATOM 1636 N N . GLU A 1 212 ? -4.303 20.375 26.671 1.00 51.56 212 GLU A N 1
ATOM 1637 C CA . GLU A 1 212 ? -3.635 20.923 27.866 1.00 51.56 212 GLU A CA 1
ATOM 1638 C C . GLU A 1 212 ? -2.910 22.255 27.605 1.00 51.56 212 GLU A C 1
ATOM 1640 O O . GLU A 1 212 ? -2.644 23.009 28.537 1.00 51.56 212 GLU A O 1
ATOM 1645 N N . THR A 1 213 ? -2.607 22.592 26.347 1.00 46.78 213 THR A N 1
ATOM 1646 C CA . THR A 1 213 ? -1.899 23.836 25.992 1.00 46.78 213 THR A CA 1
ATOM 1647 C C . THR A 1 213 ? -2.856 24.968 25.592 1.00 46.78 213 THR A C 1
ATOM 1649 O O . THR A 1 213 ? -2.547 26.141 25.803 1.00 46.78 213 THR A O 1
ATOM 1652 N N . ILE A 1 214 ? -4.037 24.647 25.049 1.00 48.03 214 ILE A N 1
ATOM 1653 C CA . ILE A 1 214 ? -5.028 25.640 24.579 1.00 48.03 214 ILE A CA 1
ATOM 1654 C C . ILE A 1 214 ? -6.007 26.068 25.680 1.00 48.03 214 ILE A C 1
ATOM 1656 O O . ILE A 1 214 ? -6.550 27.166 25.599 1.00 48.03 214 ILE A O 1
ATOM 1660 N N . ALA A 1 215 ? -6.141 25.319 26.780 1.00 45.09 215 ALA A N 1
ATOM 1661 C CA . ALA A 1 215 ? -6.854 25.814 27.967 1.00 45.09 215 ALA A CA 1
ATOM 1662 C C . ALA A 1 215 ? -6.266 27.133 28.534 1.00 45.09 215 ALA A C 1
ATOM 1664 O O . ALA A 1 215 ? -6.901 27.779 29.362 1.00 45.09 215 ALA A O 1
ATOM 1665 N N . ASN A 1 216 ? -5.079 27.551 28.068 1.00 50.88 216 ASN A N 1
ATOM 1666 C CA . ASN A 1 216 ? -4.432 28.817 28.415 1.00 50.88 216 ASN A CA 1
ATOM 1667 C C . ASN A 1 216 ? -4.283 29.804 27.231 1.00 50.88 216 ASN A C 1
ATOM 1669 O O . ASN A 1 216 ? -3.592 30.812 27.354 1.00 50.88 216 ASN A O 1
ATOM 1673 N N . SER A 1 217 ? -4.885 29.547 26.063 1.00 52.25 217 SER A N 1
ATOM 1674 C CA . SER A 1 217 ? -4.912 30.537 24.975 1.00 52.25 217 SER A CA 1
ATOM 1675 C C . SER A 1 217 ? -6.201 30.456 24.155 1.00 52.25 217 SER A C 1
ATOM 1677 O O . SER A 1 217 ? -6.486 29.446 23.521 1.00 52.25 217 SER A O 1
ATOM 1679 N N . ASP A 1 218 ? -6.967 31.551 24.151 1.00 51.59 218 ASP A N 1
ATOM 1680 C CA . ASP A 1 218 ? -8.239 31.767 23.439 1.00 51.59 218 ASP A CA 1
ATOM 1681 C C . ASP A 1 218 ? -8.111 31.745 21.895 1.00 51.59 218 ASP A C 1
ATOM 1683 O O . ASP A 1 218 ? -8.559 32.653 21.191 1.00 51.59 218 ASP A O 1
ATOM 1687 N N . ILE A 1 219 ? -7.497 30.714 21.315 1.00 54.44 219 ILE A N 1
ATOM 1688 C CA . ILE A 1 219 ? -7.380 30.551 19.864 1.00 54.44 219 ILE A CA 1
ATOM 1689 C C . ILE A 1 219 ? -8.207 29.339 19.434 1.00 54.44 219 ILE A C 1
ATOM 1691 O O . ILE A 1 219 ? -7.777 28.190 19.504 1.00 54.44 219 ILE A O 1
ATOM 1695 N N . LYS A 1 220 ? -9.419 29.606 18.932 1.00 45.59 220 LYS A N 1
ATOM 1696 C CA . LYS A 1 220 ? -10.249 28.605 18.246 1.00 45.59 220 LYS A CA 1
ATOM 1697 C C . LYS A 1 220 ? -9.638 28.279 16.882 1.00 45.59 220 LYS A C 1
ATOM 1699 O O . LYS A 1 220 ? -9.825 29.028 15.926 1.00 45.59 220 LYS A O 1
ATOM 1704 N N . ILE A 1 221 ? -8.939 27.150 16.778 1.00 48.81 221 ILE A N 1
ATOM 1705 C CA . ILE A 1 221 ? -8.413 26.643 15.502 1.00 48.81 221 ILE A CA 1
ATOM 1706 C C . ILE A 1 221 ? -9.470 25.720 14.858 1.00 48.81 221 ILE A C 1
ATOM 1708 O O . ILE A 1 221 ? -9.786 24.672 15.421 1.00 48.81 221 ILE A O 1
ATOM 1712 N N . PRO A 1 222 ? -10.013 26.048 13.670 1.00 43.94 222 PRO A N 1
ATOM 1713 C CA . PRO A 1 222 ? -11.129 25.315 13.056 1.00 43.94 222 PRO A CA 1
ATOM 1714 C C . PRO A 1 222 ? -10.771 23.925 12.491 1.00 43.94 222 PRO A C 1
ATOM 1716 O O . PRO A 1 222 ? -11.645 23.238 11.975 1.00 43.94 222 PRO A O 1
ATOM 1719 N N . PHE A 1 223 ? -9.511 23.486 12.583 1.00 43.59 223 PHE A N 1
ATOM 1720 C CA . PHE A 1 223 ? -9.037 22.224 11.993 1.00 43.59 223 PHE A CA 1
ATOM 1721 C C . PHE A 1 223 ? -9.157 20.998 12.922 1.00 43.59 223 PHE A C 1
ATOM 1723 O O . PHE A 1 223 ? -8.866 19.871 12.515 1.00 43.59 223 PHE A O 1
ATOM 1730 N N . LEU A 1 224 ? -9.599 21.193 14.169 1.00 37.62 224 LEU A N 1
ATOM 1731 C CA . LEU A 1 224 ? -9.668 20.155 15.203 1.00 37.62 224 LEU A CA 1
ATOM 1732 C C . LEU A 1 224 ? -11.105 19.756 15.596 1.00 37.62 224 LEU A C 1
ATOM 1734 O O . LEU A 1 224 ? -11.337 19.409 16.749 1.00 37.62 224 LEU A O 1
ATOM 1738 N N . LYS A 1 225 ? -12.058 19.693 14.651 1.00 35.25 225 LYS A N 1
ATOM 1739 C CA . LYS A 1 225 ? -13.358 19.037 14.907 1.00 35.25 225 LYS A CA 1
ATOM 1740 C C . LYS A 1 225 ? -13.711 17.884 13.986 1.00 35.25 225 LYS A C 1
ATOM 1742 O O . LYS A 1 225 ? -13.451 17.977 12.769 1.00 35.25 225 LYS A O 1
#

Organism: Aphanomyces astaci (NCBI:txid112090)

Sequence (225 aa):
KYVKLKGCNDLPVVHYVVVLPFCFAAPLLTFLLVFVWMAFVMTSYTVQPDGTIVATPQAGFSWGYKSDLVFNWHPVLMSFGFLFCSSQAILVFVTKPFAHITNKLIHVACHSVSILSVTVGTIAIFRYHNEHGFHNLRSVHSWVGLTTLIAFGAQQLSFNASCDLTGTLHGANVSSYMASDCVLGSITAVSIALLFVALLLVVWVSKHPVEETIANSDIKIPFLK

pLDDT: mean 80.13, std 18.33, range [26.75, 98.06]

InterPro domains:
  IPR006593 Cytochrome b561/ferric reductase, transmembrane domain [PF03188] (73-157)
  IPR006593 Cytochrome b561/ferric reductase, transmembrane domain [PS50939] (38-225)
  IPR006593 Cytochrome b561/ferric reductase, transmembrane domain [SM00665] (73-201)
  IPR043205 Cytochrome b561/Cytochrome b reductase 1-like [PTHR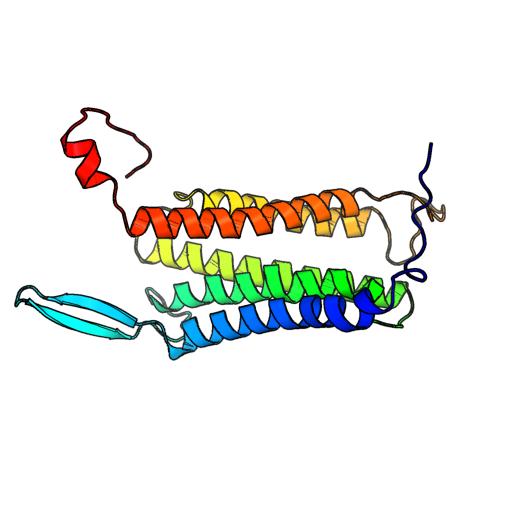10106] (30-157)

Radius of gyration: 21.99 Å; chains: 1; bounding box: 51×43×73 Å